Protein AF-A0A6N8XH95-F1 (afdb_monomer_lite)

Foldseek 3Di:
DDDDDDDDDDPDDDPPADWDWDFPVCLVVADDDDDDDPDPDPPPDPPPPPPPPPPPDPDPPPPPPQDQPFEAEDALLDPVRVVVCLPDPGQAYEHELPPSADPVCSVNSLQSNQCCLVPPDSDNHFYEYEAEQPPDPGRLVSLLSQLLRHGLTYGYGDPVDSVSVVVVLVSNQVSCVVNVHPNSNRD

pLDDT: mean 75.08, std 25.38, range [30.0, 98.44]

Radius of gyration: 20.77 Å; chains: 1; bounding box: 58×65×44 Å

Structure (mmCIF, N/CA/C/O backbone):
data_AF-A0A6N8XH95-F1
#
_entry.id   AF-A0A6N8XH95-F1
#
loop_
_atom_site.group_PDB
_atom_site.id
_atom_site.type_symbol
_atom_site.label_atom_id
_atom_site.label_alt_id
_atom_site.label_comp_id
_atom_site.label_asym_id
_atom_site.label_entity_id
_atom_site.label_seq_id
_atom_site.pdbx_PDB_ins_code
_atom_site.Cartn_x
_atom_site.Cartn_y
_atom_site.Cartn_z
_atom_site.occupancy
_atom_site.B_iso_or_equiv
_atom_site.auth_seq_id
_atom_site.auth_comp_id
_atom_site.auth_asym_id
_atom_site.auth_atom_id
_atom_site.pdbx_PDB_model_num
ATOM 1 N N . MET A 1 1 ? 36.321 -24.027 23.625 1.00 45.47 1 MET A N 1
ATOM 2 C CA . MET A 1 1 ? 36.257 -23.506 22.244 1.00 45.47 1 MET A CA 1
ATOM 3 C C . MET A 1 1 ? 35.341 -22.303 22.278 1.00 45.47 1 MET A C 1
ATOM 5 O O . MET A 1 1 ? 34.131 -22.471 22.301 1.00 45.47 1 MET A O 1
ATOM 9 N N . ASP A 1 2 ? 35.932 -21.123 22.419 1.00 42.88 2 ASP A N 1
ATOM 10 C CA . ASP A 1 2 ? 35.223 -19.861 22.624 1.00 42.88 2 ASP A CA 1
ATOM 11 C C . ASP A 1 2 ? 34.952 -19.233 21.248 1.00 42.88 2 ASP A C 1
ATOM 13 O O . ASP A 1 2 ? 35.892 -18.958 20.498 1.00 42.88 2 ASP A O 1
ATOM 17 N N . ARG A 1 3 ? 33.682 -19.119 20.841 1.00 45.34 3 ARG A N 1
ATOM 18 C CA . ARG A 1 3 ? 33.314 -18.505 19.555 1.00 45.34 3 ARG A CA 1
ATOM 19 C C . ARG A 1 3 ? 33.126 -17.009 19.777 1.00 45.34 3 ARG A C 1
ATOM 21 O O . ARG A 1 3 ? 32.080 -16.580 20.252 1.00 45.34 3 ARG A O 1
ATOM 28 N N . ALA A 1 4 ? 34.140 -16.232 19.409 1.00 47.97 4 ALA A N 1
ATOM 29 C CA . ALA A 1 4 ? 34.063 -14.780 19.365 1.00 47.97 4 ALA A CA 1
ATOM 30 C C . ALA A 1 4 ? 32.926 -14.332 18.427 1.00 47.97 4 ALA A C 1
ATOM 32 O O . ALA A 1 4 ? 32.906 -14.673 17.243 1.00 47.97 4 ALA A O 1
ATOM 33 N N . ILE A 1 5 ? 31.974 -13.575 18.972 1.00 50.06 5 ILE A N 1
ATOM 34 C CA . ILE A 1 5 ? 30.918 -12.899 18.217 1.00 50.06 5 ILE A CA 1
ATOM 35 C C . ILE A 1 5 ? 31.554 -11.666 17.569 1.00 50.06 5 ILE A C 1
ATOM 37 O O . ILE A 1 5 ? 32.077 -10.797 18.265 1.00 50.06 5 ILE A O 1
ATOM 41 N N . ALA A 1 6 ? 31.544 -11.605 16.237 1.00 44.56 6 ALA A N 1
ATOM 42 C CA . ALA A 1 6 ? 32.031 -10.444 15.500 1.00 44.56 6 ALA A CA 1
ATOM 43 C C . ALA A 1 6 ? 31.168 -9.203 15.815 1.00 44.56 6 ALA A C 1
ATOM 45 O O . ALA A 1 6 ? 29.945 -9.330 15.929 1.00 44.56 6 ALA A O 1
ATOM 46 N N . PRO A 1 7 ? 31.764 -8.004 15.949 1.00 44.69 7 PRO A N 1
ATOM 47 C CA . PRO A 1 7 ? 31.006 -6.793 16.226 1.00 44.69 7 PRO A CA 1
ATOM 48 C C . PRO A 1 7 ? 30.088 -6.459 15.043 1.00 44.69 7 PRO A C 1
ATOM 50 O O . PRO A 1 7 ? 30.543 -6.316 13.908 1.00 44.69 7 PRO A O 1
ATOM 53 N N . MET A 1 8 ? 28.790 -6.324 15.322 1.00 43.41 8 MET A N 1
ATOM 54 C CA . MET A 1 8 ? 27.816 -5.765 14.384 1.00 43.41 8 MET A CA 1
ATOM 55 C C . MET A 1 8 ? 28.260 -4.350 14.005 1.00 43.41 8 MET A C 1
ATOM 57 O O . MET A 1 8 ? 28.433 -3.495 14.875 1.00 43.41 8 MET A O 1
ATOM 61 N N . GLY A 1 9 ? 28.470 -4.121 12.708 1.00 45.56 9 GLY A N 1
ATOM 62 C CA . GLY A 1 9 ? 28.768 -2.796 12.172 1.00 45.56 9 GLY A CA 1
ATOM 63 C C . GLY A 1 9 ? 27.640 -1.794 12.459 1.00 45.56 9 GLY A C 1
ATOM 64 O O . GLY A 1 9 ? 26.527 -2.194 12.812 1.00 45.56 9 GLY A O 1
ATOM 65 N N . PRO A 1 10 ? 27.909 -0.485 12.323 1.00 43.22 10 PRO A N 1
ATOM 66 C CA . PRO A 1 10 ? 26.893 0.539 12.536 1.00 43.22 10 PRO A CA 1
ATOM 67 C C . PRO A 1 10 ? 25.686 0.298 11.612 1.00 43.22 10 PRO A C 1
ATOM 69 O O . PRO A 1 10 ? 25.879 -0.099 10.457 1.00 43.22 10 PRO A O 1
ATOM 72 N N . PRO A 1 11 ? 24.446 0.527 12.087 1.00 41.19 11 PRO A N 1
ATOM 73 C CA . PRO A 1 11 ? 23.265 0.399 11.245 1.00 41.19 11 PRO A CA 1
ATOM 74 C C . PRO A 1 11 ? 23.403 1.317 10.028 1.00 41.19 11 PRO A C 1
ATOM 76 O O . PRO A 1 11 ? 23.819 2.471 10.151 1.00 41.19 11 PRO A O 1
ATOM 79 N N . ALA A 1 12 ? 23.075 0.789 8.847 1.00 34.72 12 ALA A N 1
ATOM 80 C CA . ALA A 1 12 ? 23.084 1.567 7.617 1.00 34.72 12 ALA A CA 1
ATOM 81 C C . ALA A 1 12 ? 22.201 2.822 7.782 1.00 34.72 12 ALA A C 1
ATOM 83 O O . ALA A 1 12 ? 21.143 2.743 8.415 1.00 34.72 12 ALA A O 1
ATOM 84 N N . PRO A 1 13 ? 22.609 3.980 7.236 1.00 31.17 13 PRO A N 1
ATOM 85 C CA . PRO A 1 13 ? 21.844 5.211 7.372 1.00 31.17 13 PRO A CA 1
ATOM 86 C C . PRO A 1 13 ? 20.439 5.031 6.789 1.00 31.17 13 PRO A C 1
ATOM 88 O O . PRO A 1 13 ? 20.280 4.575 5.654 1.00 31.17 13 PRO A O 1
ATOM 91 N N . PHE A 1 14 ? 19.420 5.409 7.565 1.00 35.38 14 PHE A N 1
ATOM 92 C CA . PHE A 1 14 ? 18.033 5.446 7.113 1.00 35.38 14 PHE A CA 1
ATOM 93 C C . PHE A 1 14 ? 17.916 6.488 5.995 1.00 35.38 14 PHE A C 1
ATOM 95 O O . PHE A 1 14 ? 17.937 7.693 6.244 1.00 35.38 14 PHE A O 1
ATOM 102 N N . LYS A 1 15 ? 17.862 6.029 4.741 1.00 32.62 15 LYS A N 1
ATOM 103 C CA . LYS A 1 15 ? 17.641 6.905 3.589 1.00 32.62 15 LYS A CA 1
ATOM 104 C C . LYS A 1 15 ? 16.181 7.350 3.625 1.00 32.62 15 LYS A C 1
ATOM 106 O O . LYS A 1 15 ? 15.303 6.570 3.274 1.00 32.62 15 LYS A O 1
ATOM 111 N N . SER A 1 16 ? 15.912 8.585 4.048 1.00 33.91 16 SER A N 1
ATOM 112 C CA . SER A 1 16 ? 14.590 9.191 3.872 1.00 33.91 16 SER A CA 1
ATOM 113 C C . SER A 1 16 ? 14.337 9.360 2.374 1.00 33.91 16 SER A C 1
ATOM 115 O O . SER A 1 16 ? 14.933 10.232 1.739 1.00 33.91 16 SER A O 1
ATOM 117 N N . GLN A 1 17 ? 13.515 8.486 1.802 1.00 39.22 17 GLN A N 1
ATOM 118 C CA . GLN A 1 17 ? 13.125 8.560 0.398 1.00 39.22 17 GLN A CA 1
ATOM 119 C C . GLN A 1 17 ? 11.871 9.435 0.263 1.00 39.22 17 GLN A C 1
ATOM 121 O O . GLN A 1 17 ? 11.000 9.371 1.134 1.00 39.22 17 GLN A O 1
ATOM 126 N N . PRO A 1 18 ? 11.766 10.269 -0.786 1.00 35.84 18 PRO A N 1
ATOM 127 C CA . PRO A 1 18 ? 10.547 11.019 -1.047 1.00 35.84 18 PRO A CA 1
ATOM 128 C C . PRO A 1 18 ? 9.406 10.030 -1.310 1.00 35.84 18 PRO A C 1
ATOM 130 O O . PRO A 1 18 ? 9.420 9.286 -2.286 1.00 35.84 18 PRO A O 1
ATOM 133 N N . VAL A 1 19 ? 8.431 10.005 -0.406 1.00 44.06 19 VAL A N 1
ATOM 134 C CA . VAL A 1 19 ? 7.197 9.235 -0.559 1.00 44.06 19 VAL A CA 1
ATOM 135 C C . VAL A 1 19 ? 6.285 10.042 -1.473 1.00 44.06 19 VAL A C 1
ATOM 137 O O . VAL A 1 19 ? 5.731 11.059 -1.052 1.00 44.06 19 VAL A O 1
ATOM 140 N N . VAL A 1 20 ? 6.147 9.620 -2.730 1.00 56.38 20 VAL A N 1
ATOM 141 C CA . VAL A 1 20 ? 5.078 10.133 -3.588 1.00 56.38 20 VAL A CA 1
ATOM 142 C C . VAL A 1 20 ? 3.857 9.282 -3.304 1.00 56.38 20 VAL A C 1
ATOM 144 O O . VAL A 1 20 ? 3.780 8.120 -3.704 1.00 56.38 20 VAL A O 1
ATOM 147 N N . LEU A 1 21 ? 2.930 9.866 -2.554 1.00 57.09 21 LEU A N 1
ATOM 148 C CA . LEU A 1 21 ? 1.600 9.309 -2.449 1.00 57.09 21 LEU A CA 1
ATOM 149 C C . LEU A 1 21 ? 0.851 9.650 -3.733 1.00 57.09 21 LEU A C 1
ATOM 151 O O . LEU A 1 21 ? 0.674 10.832 -4.062 1.00 57.09 21 LEU A O 1
ATOM 155 N N . PHE A 1 22 ? 0.470 8.615 -4.467 1.00 58.88 22 PHE A N 1
ATOM 156 C CA . PHE A 1 22 ? -0.338 8.781 -5.655 1.00 58.88 22 PHE A CA 1
ATOM 157 C C . PHE A 1 22 ? -1.776 9.107 -5.246 1.00 58.88 22 PHE A C 1
ATOM 159 O O . PHE A 1 22 ? -2.409 8.367 -4.498 1.00 58.88 22 PHE A O 1
ATOM 166 N N . ASP A 1 23 ? -2.239 10.243 -5.748 1.00 54.56 23 ASP A N 1
ATOM 167 C CA . ASP A 1 23 ? -3.621 10.706 -5.809 1.00 54.56 23 ASP A CA 1
ATOM 168 C C . ASP A 1 23 ? -3.735 11.325 -7.208 1.00 54.56 23 ASP A C 1
ATOM 170 O O . ASP A 1 23 ? -2.790 11.971 -7.686 1.00 54.56 23 ASP A O 1
ATOM 174 N N . HIS A 1 24 ? -4.864 11.131 -7.877 1.00 46.28 24 HIS A N 1
ATOM 175 C CA . HIS A 1 24 ? -5.147 11.739 -9.170 1.00 46.28 24 HIS A CA 1
ATOM 176 C C . HIS A 1 24 ? -4.938 13.264 -9.207 1.00 46.28 24 HIS A C 1
ATOM 178 O O . HIS A 1 24 ? -4.644 13.806 -10.273 1.00 46.28 24 HIS A O 1
ATOM 184 N N . ALA A 1 25 ? -5.024 13.962 -8.068 1.00 44.16 25 ALA A N 1
ATOM 185 C CA . ALA A 1 25 ? -4.702 15.388 -7.958 1.00 44.16 25 ALA A CA 1
ATOM 186 C C . ALA A 1 25 ? -3.192 15.720 -8.073 1.00 44.16 25 ALA A C 1
ATOM 188 O O . ALA A 1 25 ? -2.830 16.876 -8.314 1.00 44.16 25 ALA A O 1
ATOM 189 N N . ASN A 1 26 ? -2.296 14.741 -7.890 1.00 46.62 26 ASN A N 1
ATOM 190 C CA . ASN A 1 26 ? -0.840 14.917 -7.977 1.00 46.62 26 ASN A CA 1
ATOM 191 C C . ASN A 1 26 ? -0.262 14.620 -9.370 1.00 46.62 26 ASN A C 1
ATOM 193 O O . ASN A 1 26 ? 0.840 15.092 -9.655 1.00 46.62 26 ASN A O 1
ATOM 197 N N . VAL A 1 27 ? -0.983 13.904 -10.242 1.00 47.78 27 VAL A N 1
ATOM 198 C CA . VAL A 1 27 ? -0.545 13.624 -11.628 1.00 47.78 27 VAL A CA 1
ATOM 199 C C . VAL A 1 27 ? -0.303 14.930 -12.393 1.00 47.78 27 VAL A C 1
ATOM 201 O O . VAL A 1 27 ? 0.739 15.105 -13.020 1.00 47.78 27 VAL A O 1
ATOM 204 N N . ASP A 1 28 ? -1.188 15.913 -12.214 1.00 43.12 28 ASP A N 1
ATOM 205 C CA . ASP A 1 28 ? -1.112 17.222 -12.876 1.00 43.12 28 ASP A CA 1
ATOM 206 C C . ASP A 1 28 ? 0.004 18.142 -12.332 1.00 43.12 28 ASP A C 1
ATOM 208 O O . ASP A 1 28 ? 0.234 19.234 -12.860 1.00 43.12 28 ASP A O 1
ATOM 212 N N . ARG A 1 29 ? 0.705 17.747 -11.256 1.00 44.06 29 ARG A N 1
ATOM 213 C CA . ARG A 1 29 ? 1.782 18.548 -10.639 1.00 44.06 29 ARG A CA 1
ATOM 214 C C . ARG A 1 29 ? 3.181 18.213 -11.144 1.00 44.06 29 ARG A C 1
ATOM 216 O O . ARG A 1 29 ? 4.104 18.977 -10.851 1.00 44.06 29 ARG A O 1
ATOM 223 N N . PHE A 1 30 ? 3.359 17.123 -11.887 1.00 36.28 30 PHE A N 1
ATOM 224 C CA . PHE A 1 30 ? 4.641 16.800 -12.506 1.00 36.28 30 PHE A CA 1
ATOM 225 C C . PHE A 1 30 ? 4.701 17.451 -13.891 1.00 36.28 30 PHE A C 1
ATOM 227 O O . PHE A 1 30 ? 3.973 17.035 -14.791 1.00 36.28 30 PHE A O 1
ATOM 234 N N . PRO A 1 31 ? 5.526 18.495 -14.094 1.00 32.84 31 PRO A N 1
ATOM 235 C CA . PRO A 1 31 ? 5.626 19.106 -15.406 1.00 32.84 31 PRO A CA 1
ATOM 236 C C . PRO A 1 31 ? 6.211 18.087 -16.385 1.00 32.84 31 PRO A C 1
ATOM 238 O O . PRO A 1 31 ? 7.262 17.498 -16.122 1.00 32.84 31 PRO A O 1
ATOM 241 N N . ALA A 1 32 ? 5.557 17.923 -17.538 1.00 34.69 32 ALA A N 1
ATOM 242 C CA . ALA A 1 32 ? 6.219 17.395 -18.720 1.00 34.69 32 ALA A CA 1
ATOM 243 C C . ALA A 1 32 ? 7.520 18.190 -18.903 1.00 34.69 32 ALA A C 1
ATOM 245 O O . ALA A 1 32 ? 7.522 19.425 -18.849 1.00 34.69 32 ALA A O 1
ATOM 246 N N . SER A 1 33 ? 8.645 17.490 -19.024 1.00 38.00 33 SER A N 1
ATOM 247 C CA . SER A 1 33 ? 9.922 18.137 -19.289 1.00 38.00 33 SER A CA 1
ATOM 248 C C . SER A 1 33 ? 9.792 19.023 -20.537 1.00 38.00 33 SER A C 1
ATOM 250 O O . SER A 1 33 ? 9.044 18.687 -21.453 1.00 38.00 33 SER A O 1
ATOM 252 N N . HIS A 1 34 ? 10.556 20.124 -20.547 1.00 33.22 34 HIS A N 1
ATOM 253 C CA . HIS A 1 34 ? 10.735 21.160 -21.587 1.00 33.22 34 HIS A CA 1
ATOM 254 C C . HIS A 1 34 ? 10.098 22.543 -21.300 1.00 33.22 34 HIS A C 1
ATOM 256 O O . HIS A 1 34 ? 9.008 22.871 -21.747 1.00 33.22 34 HIS A O 1
ATOM 262 N N . GLY A 1 35 ? 10.900 23.402 -20.645 1.00 33.00 35 GLY A N 1
ATOM 263 C CA . GLY A 1 35 ? 11.021 24.840 -20.943 1.00 33.00 35 GLY A CA 1
ATOM 264 C C . GLY A 1 35 ? 9.972 25.800 -20.365 1.00 33.00 35 GLY A C 1
ATOM 265 O O . GLY A 1 35 ? 8.928 26.017 -20.965 1.00 33.00 35 GLY A O 1
ATOM 266 N N . ILE A 1 36 ? 10.307 26.509 -19.277 1.00 35.69 36 ILE A N 1
ATOM 267 C CA . ILE A 1 36 ? 9.527 27.666 -18.791 1.00 35.69 36 ILE A CA 1
ATOM 268 C C . ILE A 1 36 ? 10.231 28.973 -19.206 1.00 35.69 36 ILE A C 1
ATOM 270 O O . ILE A 1 36 ? 11.341 29.231 -18.731 1.00 35.69 36 ILE A O 1
ATOM 274 N N . PRO A 1 37 ? 9.615 29.850 -20.024 1.00 30.00 37 PRO A N 1
ATOM 275 C CA . PRO A 1 37 ? 10.096 31.215 -20.209 1.00 30.00 37 PRO A CA 1
ATOM 276 C C . PRO A 1 37 ? 9.831 32.088 -18.974 1.00 30.00 37 PRO A C 1
ATOM 278 O O . PRO A 1 37 ? 8.754 32.099 -18.377 1.00 30.00 37 PRO A O 1
ATOM 281 N N . ARG A 1 38 ? 10.851 32.863 -18.611 1.00 38.88 38 ARG A N 1
ATOM 282 C CA . ARG A 1 38 ? 10.941 33.744 -17.442 1.00 38.88 38 ARG A CA 1
ATOM 283 C C . ARG A 1 38 ? 10.050 34.989 -17.594 1.00 38.88 38 ARG A C 1
ATOM 285 O O . ARG A 1 38 ? 10.564 36.030 -17.978 1.00 38.88 38 ARG A O 1
ATOM 292 N N . ALA A 1 39 ? 8.746 34.915 -17.296 1.00 39.44 39 ALA A N 1
ATOM 293 C CA . ALA A 1 39 ? 7.893 36.119 -17.257 1.00 39.44 39 ALA A CA 1
ATOM 294 C C . ALA A 1 39 ? 6.550 35.985 -16.499 1.00 39.44 39 ALA A C 1
ATOM 296 O O . ALA A 1 39 ? 5.549 36.507 -16.967 1.00 39.44 39 ALA A O 1
ATOM 297 N N . VAL A 1 40 ? 6.460 35.328 -15.334 1.00 36.09 40 VAL A N 1
ATOM 298 C CA . VAL A 1 40 ? 5.224 35.416 -14.513 1.00 36.09 40 VAL A CA 1
ATOM 299 C C . VAL A 1 40 ? 5.538 35.398 -13.013 1.00 36.09 40 VAL A C 1
ATOM 301 O O . VAL A 1 40 ? 5.245 34.433 -12.312 1.00 36.09 40 VAL A O 1
ATOM 304 N N . SER A 1 41 ? 6.164 36.459 -12.493 1.00 37.12 41 SER A N 1
ATOM 305 C CA . SER A 1 41 ? 6.385 36.603 -11.039 1.00 37.12 41 SER A CA 1
ATOM 306 C C . SER A 1 41 ? 5.733 37.836 -10.399 1.00 37.12 41 SER A C 1
ATOM 308 O O . SER A 1 41 ? 5.782 37.946 -9.181 1.00 37.12 41 SER A O 1
ATOM 310 N N . ALA A 1 42 ? 5.078 38.726 -11.154 1.00 38.12 42 ALA A N 1
ATOM 311 C CA . ALA A 1 42 ? 4.619 40.016 -10.612 1.00 38.12 42 ALA A CA 1
ATOM 312 C C . ALA A 1 42 ? 3.089 40.209 -10.512 1.00 38.12 42 ALA A C 1
ATOM 314 O O . ALA A 1 42 ? 2.647 41.212 -9.970 1.00 38.12 42 ALA A O 1
ATOM 315 N N . ALA A 1 43 ? 2.260 39.267 -10.978 1.00 37.53 43 ALA A N 1
ATOM 316 C CA . ALA A 1 43 ? 0.795 39.442 -11.013 1.00 37.53 43 ALA A CA 1
ATOM 317 C C . ALA A 1 43 ? 0.018 38.622 -9.957 1.00 37.53 43 ALA A C 1
ATOM 319 O O . ALA A 1 43 ? -1.201 38.504 -10.035 1.00 37.53 43 ALA A O 1
ATOM 320 N N . ARG A 1 44 ? 0.704 38.007 -8.982 1.00 40.09 44 ARG A N 1
ATOM 321 C CA . ARG A 1 44 ? 0.108 37.007 -8.068 1.00 40.09 44 ARG A CA 1
ATOM 322 C C . ARG A 1 44 ? -0.419 37.546 -6.735 1.00 40.09 44 ARG A C 1
ATOM 324 O O . ARG A 1 44 ? -1.007 36.774 -5.980 1.00 40.09 44 ARG A O 1
ATOM 331 N N . GLU A 1 45 ? -0.241 38.827 -6.431 1.00 39.03 45 GLU A N 1
ATOM 332 C CA . GLU A 1 45 ? -0.451 39.318 -5.061 1.00 39.03 45 GLU A CA 1
ATOM 333 C C . GLU A 1 45 ? -1.751 40.113 -4.855 1.00 39.03 45 GLU A C 1
ATOM 335 O O . GLU A 1 45 ? -2.291 40.130 -3.750 1.00 39.03 45 GLU A O 1
ATOM 340 N N . THR A 1 46 ? -2.344 40.676 -5.91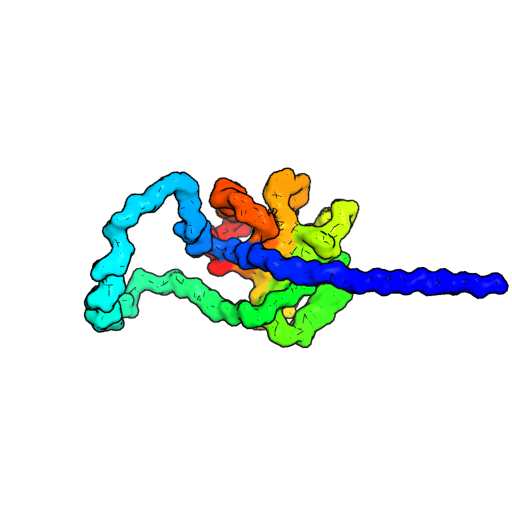0 1.00 34.78 46 THR A N 1
ATOM 341 C CA . THR A 1 46 ? -3.504 41.578 -5.779 1.00 34.78 46 THR A CA 1
ATOM 342 C C . THR A 1 46 ? -4.874 40.909 -5.936 1.00 34.78 46 THR A C 1
ATOM 344 O O . THR A 1 46 ? -5.868 41.466 -5.489 1.00 34.78 46 THR A O 1
ATOM 347 N N . ALA A 1 47 ? -4.965 39.693 -6.484 1.00 40.75 47 ALA A N 1
ATOM 348 C CA . ALA A 1 47 ? -6.252 39.031 -6.759 1.00 40.75 47 ALA A CA 1
ATOM 349 C C . ALA A 1 47 ? -6.806 38.172 -5.597 1.00 40.75 47 ALA A C 1
ATOM 351 O O . ALA A 1 47 ? -7.791 37.457 -5.764 1.00 40.75 47 ALA A O 1
ATOM 352 N N . ARG A 1 48 ? -6.171 38.194 -4.414 1.00 45.44 48 ARG A N 1
ATOM 353 C CA . ARG A 1 48 ? -6.475 37.265 -3.305 1.00 45.44 48 ARG A CA 1
ATOM 354 C C . ARG A 1 48 ? -7.529 37.737 -2.299 1.00 45.44 48 ARG A C 1
ATOM 356 O O . ARG A 1 48 ? -7.834 36.976 -1.387 1.00 45.44 48 ARG A O 1
ATOM 363 N N . ARG A 1 49 ? -8.076 38.951 -2.416 1.00 37.81 49 ARG A N 1
ATOM 364 C CA . ARG A 1 49 ? -8.987 39.492 -1.385 1.00 37.81 49 ARG A CA 1
ATOM 365 C C . ARG A 1 49 ? -10.469 39.546 -1.762 1.00 37.81 49 ARG A C 1
ATOM 367 O O . ARG A 1 49 ? -11.283 39.445 -0.854 1.00 37.81 49 ARG A O 1
ATOM 374 N N . ASP A 1 50 ? -10.825 39.539 -3.047 1.00 40.28 50 ASP A N 1
ATOM 375 C CA . ASP A 1 50 ? -12.217 39.818 -3.451 1.00 40.28 50 ASP A CA 1
ATOM 376 C C . ASP A 1 50 ? -13.016 38.596 -3.945 1.00 40.28 50 ASP A C 1
ATOM 378 O O . ASP A 1 50 ? -14.216 38.697 -4.186 1.00 40.28 50 ASP A O 1
ATOM 382 N N . LEU A 1 51 ? -12.404 37.408 -4.040 1.00 42.38 51 LEU A N 1
ATOM 383 C CA . LEU A 1 51 ? -13.081 36.183 -4.505 1.00 42.38 51 LEU A CA 1
ATOM 384 C C . LEU A 1 51 ? -13.621 35.272 -3.385 1.00 42.38 51 LEU A C 1
ATOM 386 O O . LEU A 1 51 ? -14.091 34.173 -3.669 1.00 42.38 51 LEU A O 1
ATOM 390 N N . SER A 1 52 ? -13.564 35.689 -2.115 1.00 37.66 52 SER A N 1
ATOM 391 C CA . SER A 1 52 ? -13.965 34.837 -0.980 1.00 37.66 52 SER A CA 1
ATOM 392 C C . SER A 1 52 ? -15.479 34.750 -0.751 1.00 37.66 52 SER A C 1
ATOM 394 O O . SER A 1 52 ? -15.922 33.882 -0.006 1.00 37.66 52 SER A O 1
ATOM 396 N N . VAL A 1 53 ? -16.288 35.606 -1.388 1.00 40.97 53 VAL A N 1
ATOM 397 C CA . VAL A 1 53 ? -17.717 35.749 -1.039 1.00 40.97 53 VAL A CA 1
ATOM 398 C C . VAL A 1 53 ? -18.676 35.181 -2.098 1.00 40.97 53 VAL A C 1
ATOM 400 O O . VAL A 1 53 ? -19.805 34.836 -1.765 1.00 40.97 53 VAL A O 1
ATOM 403 N N . ALA A 1 54 ? -18.255 35.004 -3.355 1.00 37.75 54 ALA A N 1
ATOM 404 C CA . ALA A 1 54 ? -19.185 34.679 -4.449 1.00 37.75 54 ALA A CA 1
ATOM 405 C C . ALA A 1 54 ? -19.169 33.215 -4.942 1.00 37.75 54 ALA A C 1
ATOM 407 O O . ALA A 1 54 ? -20.053 32.830 -5.700 1.00 37.75 54 ALA A O 1
ATOM 408 N N . PHE A 1 55 ? -18.221 32.372 -4.515 1.00 41.81 55 PHE A N 1
ATOM 409 C CA . PHE A 1 55 ? -18.030 31.015 -5.067 1.00 41.81 55 PHE A CA 1
ATOM 410 C C . PHE A 1 55 ? -18.465 29.897 -4.099 1.00 41.81 55 PHE A C 1
ATOM 412 O O . PHE A 1 55 ? -17.797 28.883 -3.924 1.00 41.81 55 PHE A O 1
ATOM 419 N N . GLY A 1 56 ? -19.577 30.119 -3.396 1.00 33.22 56 GLY A N 1
ATOM 420 C CA . GLY A 1 56 ? -19.975 29.335 -2.225 1.00 33.22 56 GLY A CA 1
ATOM 421 C C . GLY A 1 56 ? -20.738 28.028 -2.462 1.00 33.22 56 GLY A C 1
ATOM 422 O O . GLY A 1 56 ? -21.170 27.451 -1.470 1.00 33.22 56 GLY A O 1
ATOM 423 N N . LYS A 1 57 ? -20.975 27.546 -3.693 1.00 34.78 57 LYS A N 1
ATOM 424 C CA . LYS A 1 57 ? -21.916 26.420 -3.889 1.00 34.78 57 LYS A CA 1
ATOM 425 C C . LYS A 1 57 ? -21.705 25.508 -5.110 1.00 34.78 57 LYS A C 1
ATOM 427 O O . LYS A 1 57 ? -22.686 24.960 -5.574 1.00 34.78 57 LYS A O 1
ATOM 432 N N . GLU A 1 58 ? -20.497 25.279 -5.640 1.00 34.00 58 GLU A N 1
ATOM 433 C CA . GLU A 1 58 ? -20.376 24.252 -6.709 1.00 34.00 58 GLU A CA 1
ATOM 434 C C . GLU A 1 58 ? -18.969 23.679 -6.956 1.00 34.00 58 GLU A C 1
ATOM 436 O O . GLU A 1 58 ? -18.542 23.551 -8.092 1.00 34.00 58 GLU A O 1
ATOM 441 N N . LEU A 1 59 ? -18.223 23.317 -5.904 1.00 40.25 59 LEU A N 1
ATOM 442 C CA . LEU A 1 59 ? -16.993 22.509 -6.026 1.00 40.25 59 LEU A CA 1
ATOM 443 C C . LEU A 1 59 ? -16.803 21.613 -4.788 1.00 40.25 59 LEU A C 1
ATOM 445 O O . LEU A 1 59 ? -15.821 21.715 -4.055 1.00 40.25 59 LEU A O 1
ATOM 449 N N . THR A 1 60 ? -17.758 20.728 -4.515 1.00 38.50 60 THR A N 1
ATOM 450 C CA . THR A 1 60 ? -17.593 19.662 -3.512 1.00 38.50 60 THR A CA 1
ATOM 451 C C . THR A 1 60 ? -17.114 18.369 -4.170 1.00 38.50 60 THR A C 1
ATOM 453 O O . THR A 1 60 ? -17.787 17.353 -4.097 1.00 38.50 60 THR A O 1
ATOM 456 N N . ASN A 1 61 ? -15.928 18.402 -4.780 1.00 42.66 61 ASN A N 1
ATOM 457 C CA . ASN A 1 61 ? -14.996 17.276 -4.672 1.00 42.66 61 ASN A CA 1
ATOM 458 C C . ASN A 1 61 ? -13.955 17.718 -3.647 1.00 42.66 61 ASN A C 1
ATOM 460 O O . ASN A 1 61 ? -12.868 18.191 -3.974 1.00 42.66 61 ASN A O 1
ATOM 464 N N . HIS A 1 62 ? -14.367 17.724 -2.381 1.00 43.53 62 HIS A N 1
ATOM 465 C CA . HIS A 1 62 ? -13.447 17.989 -1.291 1.00 43.53 62 HIS A CA 1
ATOM 466 C C . HIS A 1 62 ? -12.515 16.790 -1.201 1.00 43.53 62 HIS A C 1
ATOM 468 O O . HIS A 1 62 ? -12.941 15.723 -0.769 1.00 43.53 62 HIS A O 1
ATOM 474 N N . ALA A 1 63 ? -11.258 16.981 -1.610 1.00 54.00 63 ALA A N 1
ATOM 475 C CA . ALA A 1 63 ? -10.161 16.151 -1.143 1.00 54.00 63 ALA A CA 1
ATOM 476 C C . ALA A 1 63 ? -10.355 15.982 0.367 1.00 54.00 63 ALA A C 1
ATOM 478 O O . ALA A 1 63 ? -10.342 16.966 1.115 1.00 54.00 63 ALA A O 1
ATOM 479 N N . VAL A 1 64 ? -10.667 14.762 0.799 1.00 56.53 64 VAL A N 1
ATOM 480 C CA . VAL A 1 64 ? -10.863 14.472 2.214 1.00 56.53 64 VAL A CA 1
ATOM 481 C C . VAL A 1 64 ? -9.523 14.755 2.877 1.00 56.53 64 VAL A C 1
ATOM 483 O O . VAL A 1 64 ? -8.542 14.061 2.622 1.00 56.53 64 VAL A O 1
ATOM 486 N N . THR A 1 65 ? -9.447 15.814 3.684 1.00 68.44 65 THR A N 1
ATOM 487 C CA . THR A 1 65 ? -8.211 16.173 4.384 1.00 68.44 65 THR A CA 1
ATOM 488 C C . THR A 1 65 ? -7.902 15.093 5.419 1.00 68.44 65 THR A C 1
ATOM 490 O O . THR A 1 65 ? -8.363 15.159 6.558 1.00 68.44 65 THR A O 1
ATOM 493 N N . ARG A 1 66 ? -7.130 14.078 5.020 1.00 74.62 66 ARG A N 1
ATOM 494 C CA . ARG A 1 66 ? -6.600 13.040 5.909 1.00 74.62 66 ARG A CA 1
ATOM 495 C C . ARG A 1 66 ? -5.335 13.561 6.591 1.00 74.62 66 ARG A C 1
ATOM 497 O O . ARG A 1 66 ? -4.469 14.165 5.955 1.00 74.62 66 ARG A O 1
ATOM 504 N N . LEU A 1 67 ? -5.225 13.361 7.904 1.00 83.12 67 LEU A N 1
ATOM 505 C CA . LEU A 1 67 ? -3.992 13.669 8.630 1.00 83.12 67 LEU A CA 1
ATOM 506 C C . LEU A 1 67 ? -2.912 12.671 8.200 1.00 83.12 67 LEU A C 1
ATOM 508 O O . LEU A 1 67 ? -3.150 11.474 8.200 1.00 83.12 67 LEU A O 1
ATOM 512 N N . ARG A 1 68 ? -1.727 13.164 7.835 1.00 89.25 68 ARG A N 1
ATOM 513 C CA . ARG A 1 68 ? -0.566 12.344 7.446 1.00 89.25 68 ARG A CA 1
ATOM 514 C C . ARG A 1 68 ? 0.678 12.783 8.220 1.00 89.25 68 ARG A C 1
ATOM 516 O O . ARG A 1 68 ? 1.712 13.096 7.635 1.00 89.25 68 ARG A O 1
ATOM 523 N N . ARG A 1 69 ? 0.566 12.897 9.550 1.00 92.81 69 ARG A N 1
ATOM 524 C CA . ARG A 1 69 ? 1.678 13.336 10.422 1.00 92.81 69 ARG A CA 1
ATOM 525 C C . ARG A 1 69 ? 2.643 12.188 10.709 1.00 92.81 69 ARG A C 1
ATOM 527 O O . ARG A 1 69 ? 3.821 12.426 10.959 1.00 92.81 69 ARG A O 1
ATOM 534 N N . SER A 1 70 ? 2.138 10.956 10.688 1.00 92.88 70 SER A N 1
ATOM 535 C CA . SER A 1 70 ? 2.897 9.730 10.924 1.00 92.88 70 SER A CA 1
ATOM 536 C C . SER A 1 70 ? 2.437 8.621 9.976 1.00 92.88 70 SER A C 1
ATOM 538 O O . SER A 1 70 ? 1.263 8.255 9.942 1.00 92.88 70 SER A O 1
ATOM 540 N N . LEU A 1 71 ? 3.384 8.084 9.203 1.00 94.44 71 LEU A N 1
ATOM 541 C CA . LEU A 1 71 ? 3.164 6.977 8.278 1.00 94.44 71 LEU A CA 1
ATOM 542 C C . LEU A 1 71 ? 4.022 5.799 8.738 1.00 94.44 71 LEU A C 1
ATOM 544 O O . LEU A 1 71 ? 5.252 5.897 8.774 1.00 94.44 71 LEU A O 1
ATOM 548 N N . HIS A 1 72 ? 3.385 4.703 9.137 1.00 95.88 72 HIS A N 1
ATOM 549 C CA . HIS A 1 72 ? 4.084 3.533 9.655 1.00 95.88 72 HIS A CA 1
ATOM 550 C C . HIS A 1 72 ? 4.226 2.473 8.566 1.00 95.88 72 HIS A C 1
ATOM 552 O O . HIS A 1 72 ? 3.246 1.852 8.170 1.00 95.88 72 HIS A O 1
ATOM 558 N N . PHE A 1 73 ? 5.461 2.231 8.124 1.00 96.44 73 PHE A N 1
ATOM 559 C CA . PHE A 1 73 ? 5.787 1.113 7.239 1.00 96.44 73 PHE A CA 1
ATOM 560 C C . PHE A 1 73 ? 5.706 -0.217 7.982 1.00 96.44 73 PHE A C 1
ATOM 562 O O . PHE A 1 73 ? 6.300 -0.364 9.057 1.00 96.44 73 PHE A O 1
ATOM 569 N N . VAL A 1 74 ? 4.993 -1.176 7.394 1.00 96.94 74 VAL A N 1
ATOM 570 C CA . VAL A 1 74 ? 4.809 -2.525 7.926 1.00 96.94 74 VAL A CA 1
ATOM 571 C C . VAL A 1 74 ? 5.018 -3.539 6.797 1.00 96.94 74 VAL A C 1
ATOM 573 O O . VAL A 1 74 ? 4.372 -3.408 5.761 1.00 96.94 74 VAL A O 1
ATOM 576 N N . PRO A 1 75 ? 5.881 -4.559 6.961 1.00 97.56 75 PRO A N 1
ATOM 577 C CA . PRO A 1 75 ? 6.090 -5.579 5.933 1.00 97.56 75 PRO A CA 1
ATOM 578 C C . PRO A 1 75 ? 4.784 -6.310 5.581 1.00 97.56 75 PRO A C 1
ATOM 580 O O . PRO A 1 75 ? 4.173 -6.922 6.460 1.00 97.56 75 PRO A O 1
ATOM 583 N N . GLY A 1 76 ? 4.377 -6.280 4.308 1.00 93.75 76 GLY A N 1
ATOM 584 C CA . GLY A 1 76 ? 3.078 -6.784 3.843 1.00 93.75 76 GLY A CA 1
ATOM 585 C C . GLY A 1 76 ? 2.870 -8.294 4.000 1.00 93.75 76 GLY A C 1
ATOM 586 O O . GLY A 1 76 ? 1.740 -8.745 4.086 1.00 93.75 76 GLY A O 1
ATOM 587 N N . GLY A 1 77 ? 3.948 -9.078 4.110 1.00 91.69 77 GLY A N 1
ATOM 588 C CA . GLY A 1 77 ? 3.905 -10.531 4.342 1.00 91.69 77 GLY A CA 1
ATOM 589 C C . GLY A 1 77 ? 4.113 -10.952 5.802 1.00 91.69 77 GLY A C 1
ATOM 590 O O . GLY A 1 77 ? 4.654 -12.032 6.058 1.00 91.69 77 GLY A O 1
ATOM 591 N N . ASN A 1 78 ? 3.815 -10.079 6.771 1.00 95.50 78 ASN A N 1
ATOM 592 C CA . ASN A 1 78 ? 4.005 -10.364 8.196 1.00 95.50 78 ASN A CA 1
ATOM 593 C C . ASN A 1 78 ? 2.759 -10.012 9.021 1.00 95.50 78 ASN A C 1
ATOM 595 O O . ASN A 1 78 ? 2.692 -8.949 9.646 1.00 95.50 78 ASN A O 1
ATOM 599 N N . ASP A 1 79 ? 1.811 -10.950 9.088 1.00 95.69 79 ASP A N 1
ATOM 600 C CA . ASP A 1 79 ? 0.543 -10.812 9.825 1.00 95.69 79 ASP A CA 1
ATOM 601 C C . ASP A 1 79 ? 0.717 -10.334 11.264 1.00 95.69 79 ASP A C 1
ATOM 603 O O . ASP A 1 79 ? -0.031 -9.491 11.758 1.00 95.69 79 ASP A O 1
ATOM 607 N N . ARG A 1 80 ? 1.745 -10.834 11.956 1.00 96.69 80 ARG A N 1
ATOM 608 C CA . ARG A 1 80 ? 2.004 -10.455 13.347 1.00 96.69 80 ARG A CA 1
ATOM 609 C C . ARG A 1 80 ? 2.351 -8.971 13.471 1.00 96.69 80 ARG A C 1
ATOM 611 O O . ARG A 1 80 ? 1.946 -8.326 14.440 1.00 96.69 80 ARG A O 1
ATOM 618 N N . MET A 1 81 ? 3.139 -8.439 12.538 1.00 97.25 81 MET A N 1
ATOM 619 C CA . MET A 1 81 ? 3.497 -7.020 12.535 1.00 97.25 81 MET A CA 1
ATOM 620 C C . MET A 1 81 ? 2.314 -6.149 12.119 1.00 97.25 81 MET A C 1
ATOM 622 O O . MET A 1 81 ? 2.104 -5.108 12.740 1.00 97.25 81 MET A O 1
ATOM 626 N N . LEU A 1 82 ? 1.516 -6.602 11.153 1.00 96.56 82 LEU A N 1
ATOM 627 C CA . LEU A 1 82 ? 0.291 -5.932 10.716 1.00 96.56 82 LEU A CA 1
ATOM 628 C C . LEU A 1 82 ? -0.730 -5.810 11.855 1.00 96.56 82 LEU A C 1
ATOM 630 O O . LEU A 1 82 ? -1.163 -4.704 12.181 1.00 96.56 82 LEU A O 1
ATOM 634 N N . ALA A 1 83 ? -0.995 -6.904 12.573 1.00 96.50 83 ALA A N 1
ATOM 635 C CA . ALA A 1 83 ? -1.882 -6.905 13.738 1.00 96.50 83 ALA A CA 1
ATOM 636 C C . ALA A 1 83 ? -1.397 -5.975 14.850 1.00 96.50 83 ALA A C 1
ATOM 638 O O . ALA A 1 83 ? -2.186 -5.259 15.465 1.00 96.50 83 ALA A O 1
ATOM 639 N N . LYS A 1 84 ? -0.083 -5.927 15.087 1.00 96.50 84 LYS A N 1
ATOM 640 C CA . LYS A 1 84 ? 0.490 -4.992 16.058 1.00 96.50 84 LYS A CA 1
ATOM 641 C C . LYS A 1 84 ? 0.356 -3.534 15.604 1.00 96.50 84 LYS A C 1
ATOM 643 O O . LYS A 1 84 ? 0.151 -2.658 16.444 1.00 96.50 84 LYS A O 1
ATOM 648 N N . ALA A 1 85 ? 0.484 -3.266 14.306 1.00 95.62 85 ALA A N 1
ATOM 649 C CA . ALA A 1 85 ? 0.447 -1.917 13.754 1.00 95.62 85 ALA A CA 1
ATOM 650 C C . ALA A 1 85 ? -0.939 -1.261 13.859 1.00 95.62 85 ALA A C 1
ATOM 652 O O . ALA A 1 85 ? -1.004 -0.042 14.053 1.00 95.62 85 ALA A O 1
ATOM 653 N N . LEU A 1 86 ? -2.027 -2.044 13.833 1.00 94.56 86 LEU A N 1
ATOM 654 C CA . LEU A 1 86 ? -3.389 -1.544 14.087 1.00 94.56 86 LEU A CA 1
ATOM 655 C C . LEU A 1 86 ? -3.500 -0.810 15.433 1.00 94.56 86 LEU A C 1
ATOM 657 O O . LEU A 1 86 ? -4.146 0.232 15.518 1.00 94.56 86 LEU A O 1
ATOM 661 N N . GLY A 1 87 ? -2.805 -1.299 16.465 1.00 93.62 87 GLY A N 1
ATOM 662 C CA . GLY A 1 87 ? -2.778 -0.682 17.795 1.00 93.62 87 GLY A CA 1
ATOM 663 C C . GLY A 1 87 ? -1.866 0.545 17.928 1.00 93.62 87 GLY A C 1
ATOM 664 O O . GLY A 1 87 ? -1.739 1.093 19.021 1.00 93.62 87 GLY A O 1
ATOM 665 N N . SER A 1 88 ? -1.183 0.969 16.861 1.00 95.31 88 SER A N 1
ATOM 666 C CA . SER A 1 88 ? -0.310 2.149 16.896 1.00 95.31 88 SER A CA 1
ATOM 667 C C . SER A 1 88 ? -1.103 3.462 16.832 1.00 95.31 88 SER A C 1
ATOM 669 O O . SER A 1 88 ? -2.253 3.490 16.406 1.00 95.31 88 SER A O 1
ATOM 671 N N . ASN A 1 89 ? -0.469 4.586 17.177 1.00 94.31 89 ASN A N 1
ATOM 672 C CA . ASN A 1 89 ? -1.031 5.933 16.984 1.00 94.31 89 ASN A CA 1
ATOM 673 C C . ASN A 1 89 ? -0.662 6.538 15.616 1.00 94.31 89 ASN A C 1
ATOM 675 O O . ASN A 1 89 ? -0.683 7.758 15.459 1.00 94.31 89 ASN A O 1
ATOM 679 N N . ALA A 1 90 ? -0.260 5.709 14.647 1.00 95.06 90 ALA A N 1
ATOM 680 C CA . ALA A 1 90 ? 0.025 6.184 13.300 1.00 95.06 90 ALA A CA 1
ATOM 681 C C . ALA A 1 90 ? -1.260 6.672 12.621 1.00 95.06 90 ALA A C 1
ATOM 683 O O . ALA A 1 90 ? -2.314 6.044 12.797 1.00 95.06 90 ALA A O 1
ATOM 684 N N . ASP A 1 91 ? -1.151 7.763 11.859 1.00 93.19 91 ASP A N 1
ATOM 685 C CA . ASP A 1 91 ? -2.258 8.281 11.053 1.00 93.19 91 ASP A CA 1
ATOM 686 C C . ASP A 1 91 ? -2.477 7.416 9.795 1.00 93.19 91 ASP A C 1
ATOM 688 O O . ASP A 1 91 ? -3.614 7.210 9.378 1.00 93.19 91 ASP A O 1
ATOM 692 N N . SER A 1 92 ? -1.400 6.859 9.224 1.00 94.75 92 SER A N 1
ATOM 693 C CA . SER A 1 92 ? -1.451 5.927 8.090 1.00 94.75 92 SER A CA 1
ATOM 694 C C . SER A 1 92 ? -0.612 4.676 8.344 1.00 94.75 92 SER A C 1
ATOM 696 O O . SER A 1 92 ? 0.483 4.752 8.918 1.00 94.75 92 SER A O 1
ATOM 698 N N . LEU A 1 93 ? -1.113 3.528 7.886 1.00 96.69 93 LEU A N 1
ATOM 699 C CA . LEU A 1 93 ? -0.351 2.283 7.811 1.00 96.69 93 LEU A CA 1
ATOM 700 C C . LEU A 1 93 ? 0.016 2.005 6.356 1.00 96.69 93 LEU A C 1
ATOM 702 O O . LEU A 1 93 ? -0.864 1.904 5.507 1.00 96.69 93 LEU A O 1
ATOM 706 N N . ILE A 1 94 ? 1.314 1.866 6.090 1.00 97.25 94 ILE A N 1
ATOM 707 C CA . ILE A 1 94 ? 1.839 1.491 4.779 1.00 97.25 94 ILE A CA 1
ATOM 708 C C . ILE A 1 94 ? 2.127 -0.007 4.794 1.00 97.25 94 ILE A C 1
ATOM 710 O O . ILE A 1 94 ? 3.104 -0.453 5.399 1.00 97.25 94 ILE A O 1
ATOM 714 N N . LEU A 1 95 ? 1.269 -0.761 4.115 1.00 98.12 95 LEU A N 1
ATOM 715 C CA . LEU A 1 95 ? 1.434 -2.174 3.811 1.00 98.12 95 LEU A CA 1
ATOM 716 C C . LEU A 1 95 ? 2.479 -2.303 2.703 1.00 98.12 95 LEU A C 1
ATOM 718 O O . LEU A 1 95 ? 2.252 -1.915 1.557 1.00 98.12 95 LEU A O 1
ATOM 722 N N . ASP A 1 96 ? 3.664 -2.767 3.067 1.00 98.06 96 ASP A N 1
ATOM 723 C CA . ASP A 1 96 ? 4.838 -2.677 2.214 1.00 98.06 96 ASP A CA 1
ATOM 724 C C . ASP A 1 96 ? 5.079 -3.960 1.416 1.00 98.06 96 ASP A C 1
ATOM 726 O O . ASP A 1 96 ? 5.426 -4.993 1.996 1.00 98.06 96 ASP A O 1
ATOM 730 N N . LEU A 1 97 ? 4.924 -3.878 0.092 1.00 98.31 97 LEU A N 1
ATOM 731 C CA . LEU A 1 97 ? 5.212 -4.961 -0.850 1.00 98.31 97 LEU A CA 1
ATOM 732 C C . LEU A 1 97 ? 6.580 -4.810 -1.529 1.00 98.31 97 LEU A C 1
ATOM 734 O O . LEU A 1 97 ? 6.980 -5.724 -2.249 1.00 98.31 97 LEU A O 1
ATOM 738 N N . GLU A 1 98 ? 7.316 -3.712 -1.315 1.00 96.50 98 GLU A N 1
ATOM 739 C CA . GLU A 1 98 ? 8.611 -3.428 -1.955 1.00 96.50 98 GLU A CA 1
ATOM 740 C C . GLU A 1 98 ? 9.783 -3.979 -1.112 1.00 96.50 98 GLU A C 1
ATOM 742 O O . GLU A 1 98 ? 9.927 -5.194 -0.968 1.00 96.50 98 GLU A O 1
ATOM 747 N N . ASP A 1 99 ? 10.636 -3.115 -0.551 1.00 94.00 99 ASP A N 1
ATOM 748 C CA . ASP A 1 99 ? 11.926 -3.506 0.034 1.00 94.00 99 ASP A CA 1
ATOM 749 C C . ASP A 1 99 ? 11.799 -4.368 1.306 1.00 94.00 99 ASP A C 1
ATOM 751 O O . ASP A 1 99 ? 12.749 -5.055 1.682 1.00 94.00 99 ASP A O 1
ATOM 755 N N . ALA A 1 100 ? 10.647 -4.355 1.988 1.00 92.81 100 ALA A N 1
ATOM 756 C CA . ALA A 1 100 ? 10.427 -5.193 3.170 1.00 92.81 100 ALA A CA 1
ATOM 757 C C . ALA A 1 100 ? 10.066 -6.654 2.846 1.00 92.81 100 ALA A C 1
ATOM 759 O O . ALA A 1 100 ? 9.919 -7.464 3.768 1.00 92.81 100 ALA A O 1
ATOM 760 N N . VAL A 1 101 ? 9.912 -7.001 1.564 1.00 96.31 101 VAL A N 1
ATOM 761 C CA . VAL A 1 101 ? 9.524 -8.339 1.104 1.00 96.31 101 VAL A CA 1
ATOM 762 C C . VAL A 1 101 ? 10.580 -8.873 0.142 1.00 96.31 101 VAL A C 1
ATOM 764 O O . VAL A 1 101 ? 10.920 -8.228 -0.849 1.00 96.31 101 VAL A O 1
ATOM 767 N N . THR A 1 102 ? 11.096 -10.074 0.414 1.00 96.12 102 THR A N 1
ATOM 768 C CA . THR A 1 102 ? 12.056 -10.731 -0.483 1.00 96.12 102 THR A CA 1
ATOM 769 C C . THR A 1 102 ? 11.375 -11.154 -1.790 1.00 96.12 102 THR A C 1
ATOM 771 O O . THR A 1 102 ? 10.176 -11.445 -1.772 1.00 96.12 102 THR A O 1
ATOM 774 N N . PRO A 1 103 ? 12.100 -11.227 -2.923 1.00 96.69 103 PRO A N 1
ATOM 775 C CA . PRO A 1 103 ? 11.532 -11.608 -4.220 1.00 96.69 103 PRO A CA 1
ATOM 776 C C . PRO A 1 103 ? 10.691 -12.892 -4.196 1.00 96.69 103 PRO A C 1
ATOM 778 O O . PRO A 1 103 ? 9.619 -12.941 -4.793 1.00 96.69 103 PRO A O 1
ATOM 781 N N . GLU A 1 104 ? 11.129 -13.907 -3.451 1.00 97.38 104 GLU A N 1
ATOM 782 C CA . GLU A 1 104 ? 10.481 -15.224 -3.369 1.00 97.38 104 GLU A CA 1
ATOM 783 C C . GLU A 1 104 ? 9.157 -15.187 -2.596 1.00 97.38 104 GLU A C 1
ATOM 785 O O . GLU A 1 104 ? 8.347 -16.103 -2.710 1.00 97.38 104 GLU A O 1
ATOM 790 N N . ARG A 1 105 ? 8.939 -14.139 -1.792 1.00 97.38 105 ARG A N 1
ATOM 791 C CA . ARG A 1 105 ? 7.760 -13.978 -0.931 1.00 97.38 105 ARG A CA 1
ATOM 792 C C . ARG A 1 105 ? 6.779 -12.928 -1.444 1.00 97.38 105 ARG A C 1
ATOM 794 O O . ARG A 1 105 ? 5.792 -12.656 -0.768 1.00 97.38 105 ARG A O 1
ATOM 801 N N . LYS A 1 106 ? 7.023 -12.333 -2.616 1.00 97.50 106 LYS A N 1
ATOM 802 C CA . LYS A 1 106 ? 6.156 -11.289 -3.191 1.00 97.50 106 LYS A CA 1
ATOM 803 C C . LYS A 1 106 ? 4.727 -11.789 -3.382 1.00 97.50 106 LYS A C 1
ATOM 805 O O . LYS A 1 106 ? 3.789 -11.105 -2.993 1.00 97.50 106 LYS A O 1
ATOM 810 N N . ASP A 1 107 ? 4.564 -12.998 -3.907 1.00 97.81 107 ASP A N 1
ATOM 811 C CA . ASP A 1 107 ? 3.248 -13.586 -4.179 1.00 97.81 107 ASP A CA 1
ATOM 812 C C . ASP A 1 107 ? 2.465 -13.858 -2.890 1.00 97.81 107 ASP A C 1
ATOM 814 O O . ASP A 1 107 ? 1.299 -13.484 -2.775 1.00 97.81 107 ASP A O 1
ATOM 818 N N . GLU A 1 108 ? 3.135 -14.439 -1.891 1.00 97.88 108 GLU A N 1
ATOM 819 C CA . GLU A 1 108 ? 2.585 -14.652 -0.549 1.00 97.88 108 GLU A CA 1
ATOM 820 C C . GLU A 1 108 ? 2.170 -13.315 0.086 1.00 97.88 108 GLU A C 1
ATOM 822 O O . GLU A 1 108 ? 1.037 -13.161 0.539 1.00 97.88 108 GLU A O 1
ATOM 827 N N . ALA A 1 109 ? 3.063 -12.320 0.069 1.00 98.25 109 ALA A N 1
ATOM 828 C CA . ALA A 1 109 ? 2.814 -11.010 0.658 1.00 98.25 109 ALA A CA 1
ATOM 829 C C . ALA A 1 109 ? 1.650 -10.274 -0.018 1.00 98.25 109 ALA A C 1
ATOM 831 O O . ALA A 1 109 ? 0.857 -9.647 0.679 1.00 98.25 109 ALA A O 1
ATOM 832 N N . ARG A 1 110 ? 1.500 -10.374 -1.346 1.00 98.44 110 ARG A N 1
ATOM 833 C CA . ARG A 1 110 ? 0.350 -9.804 -2.066 1.00 98.44 110 ARG A CA 1
ATOM 834 C C . ARG A 1 110 ? -0.970 -10.403 -1.588 1.00 98.44 110 ARG A C 1
ATOM 836 O O . ARG A 1 110 ? -1.909 -9.655 -1.332 1.00 98.44 110 ARG A O 1
ATOM 843 N N . GLY A 1 111 ? -1.029 -11.726 -1.418 1.00 98.25 111 GLY A N 1
ATOM 844 C CA . GLY A 1 111 ? -2.215 -12.405 -0.887 1.00 98.25 111 GLY A CA 1
ATOM 845 C C . GLY A 1 111 ? -2.556 -11.968 0.540 1.00 98.25 111 GLY A C 1
ATOM 846 O O . GLY A 1 111 ? -3.721 -11.707 0.850 1.00 98.25 111 GLY A O 1
ATOM 847 N N . VAL A 1 112 ? -1.536 -11.816 1.390 1.00 98.31 112 VAL A N 1
ATOM 848 C CA . VAL A 1 112 ? -1.703 -11.289 2.752 1.00 98.31 112 VAL A CA 1
ATOM 849 C C . VAL A 1 112 ? -2.241 -9.859 2.712 1.00 98.31 112 VAL A C 1
ATOM 851 O O . VAL A 1 112 ? -3.289 -9.591 3.293 1.00 98.31 112 VAL A O 1
ATOM 854 N N . VAL A 1 113 ? -1.593 -8.949 1.981 1.00 98.44 113 VAL A N 1
ATOM 855 C CA . VAL A 1 113 ? -2.027 -7.545 1.876 1.00 98.44 113 VAL A CA 1
ATOM 856 C C . VAL A 1 113 ? -3.457 -7.433 1.343 1.00 98.44 113 VAL A C 1
ATOM 858 O O . VAL A 1 113 ? -4.244 -6.681 1.911 1.00 98.44 113 VAL A O 1
ATOM 861 N N . ALA A 1 114 ? -3.827 -8.201 0.315 1.00 98.31 114 ALA A N 1
ATOM 862 C CA . ALA A 1 114 ? -5.190 -8.218 -0.216 1.00 98.31 114 ALA A CA 1
ATOM 863 C C . ALA A 1 114 ? -6.224 -8.655 0.839 1.00 98.31 114 ALA A C 1
ATOM 865 O O . ALA A 1 114 ? -7.265 -8.015 0.987 1.00 98.31 114 ALA A O 1
ATOM 866 N N . SER A 1 115 ? -5.907 -9.695 1.617 1.00 98.06 115 SER A N 1
ATOM 867 C CA . SER A 1 115 ? -6.768 -10.170 2.711 1.00 98.06 115 SER A CA 1
ATOM 868 C C . SER A 1 115 ? -6.906 -9.106 3.804 1.00 98.06 115 SER A C 1
ATOM 870 O O . SER A 1 115 ? -8.007 -8.808 4.256 1.00 98.06 115 SER A O 1
ATOM 872 N N . TRP A 1 116 ? -5.805 -8.443 4.167 1.00 97.94 116 TRP A N 1
AT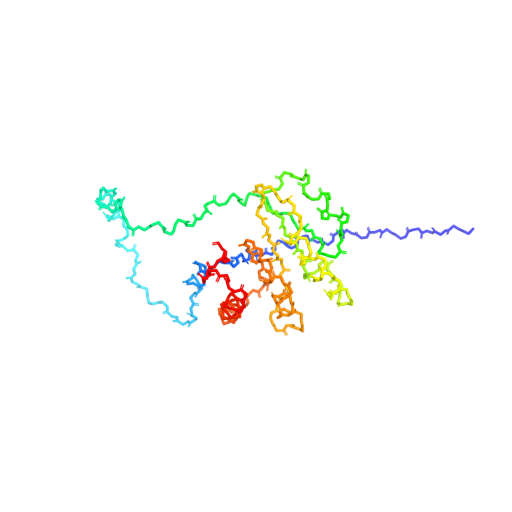OM 873 C CA . TRP A 1 116 ? -5.811 -7.340 5.130 1.00 97.94 116 TRP A CA 1
ATOM 874 C C . TRP A 1 116 ? -6.660 -6.155 4.671 1.00 97.94 116 TRP A C 1
ATOM 876 O O . TRP A 1 116 ? -7.416 -5.608 5.470 1.00 97.94 116 TRP A O 1
ATOM 886 N N . LEU A 1 117 ? -6.571 -5.764 3.398 1.00 97.38 117 LEU A N 1
ATOM 887 C CA . LEU A 1 117 ? -7.400 -4.691 2.843 1.00 97.38 117 LEU A CA 1
ATOM 888 C C . LEU A 1 117 ? -8.897 -5.032 2.880 1.00 97.38 117 LEU A C 1
ATOM 890 O O . LEU A 1 117 ? -9.713 -4.124 3.056 1.00 97.38 117 LEU A O 1
ATOM 894 N N . ALA A 1 118 ? -9.240 -6.313 2.718 1.00 97.12 118 ALA A N 1
ATOM 895 C CA . ALA A 1 118 ? -10.611 -6.811 2.725 1.00 97.12 118 ALA A CA 1
ATOM 896 C C . ALA A 1 118 ? -11.199 -6.994 4.132 1.00 97.12 118 ALA A C 1
ATOM 898 O O . ALA A 1 118 ? -12.385 -6.731 4.330 1.00 97.12 118 ALA A O 1
ATOM 899 N N . GLU A 1 119 ? -10.397 -7.450 5.093 1.00 96.62 119 GLU A N 1
ATOM 900 C CA . GLU A 1 119 ? -10.912 -8.001 6.353 1.00 96.62 119 GLU A CA 1
ATOM 901 C C . GLU A 1 119 ? -10.562 -7.171 7.591 1.00 96.62 119 GLU A C 1
ATOM 903 O O . GLU A 1 119 ? -11.283 -7.230 8.590 1.00 96.62 119 GLU A O 1
ATOM 908 N N . ALA A 1 120 ? -9.463 -6.411 7.569 1.00 96.12 120 ALA A N 1
ATOM 909 C CA . ALA A 1 120 ? -8.996 -5.716 8.762 1.00 96.12 120 ALA A CA 1
ATOM 910 C C . ALA A 1 120 ? -9.735 -4.390 8.998 1.00 96.12 120 ALA A C 1
ATOM 912 O O . ALA A 1 120 ? -9.974 -3.604 8.080 1.00 96.12 120 ALA A O 1
ATOM 913 N N . ASP A 1 121 ? -10.023 -4.099 10.268 1.00 95.38 121 ASP A N 1
ATOM 914 C CA . ASP A 1 121 ? -10.528 -2.797 10.700 1.00 95.38 121 ASP A CA 1
ATOM 915 C C . ASP A 1 121 ? -9.359 -1.851 11.014 1.00 95.38 121 ASP A C 1
ATOM 917 O O . ASP A 1 121 ? -8.673 -1.978 12.031 1.00 95.38 121 ASP A O 1
ATOM 921 N N . PHE A 1 122 ? -9.130 -0.888 10.123 1.00 94.06 122 PHE A N 1
ATOM 922 C CA . PHE A 1 122 ? -8.116 0.156 10.289 1.00 94.06 122 PHE A CA 1
ATOM 923 C C . PHE A 1 122 ? -8.616 1.345 11.128 1.00 94.0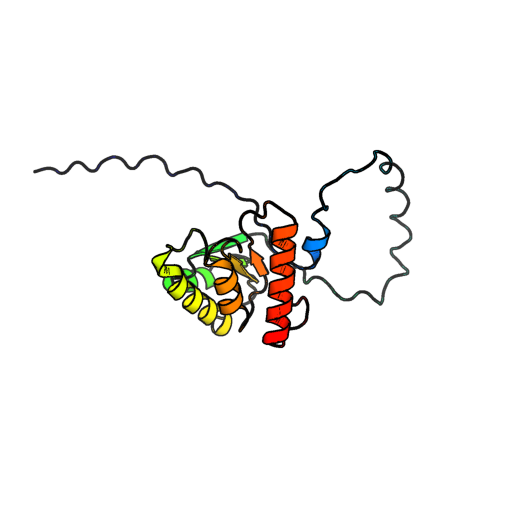6 122 PHE A C 1
ATOM 925 O O . PHE A 1 122 ? -7.838 2.255 11.440 1.00 94.06 122 PHE A O 1
ATOM 932 N N . GLY A 1 123 ? -9.895 1.360 11.513 1.00 92.62 123 GLY A N 1
ATOM 933 C CA . GLY A 1 123 ? -10.533 2.487 12.179 1.00 92.62 123 GLY A CA 1
ATOM 934 C C . GLY A 1 123 ? -10.406 3.767 11.352 1.00 92.62 123 GLY A C 1
ATOM 935 O O . GLY A 1 123 ? -10.773 3.816 10.185 1.00 92.62 123 GLY A O 1
ATOM 936 N N . ALA A 1 124 ? -9.858 4.820 11.962 1.00 90.75 124 ALA A N 1
ATOM 937 C CA . ALA A 1 124 ? -9.642 6.109 11.301 1.00 90.75 124 ALA A CA 1
ATOM 938 C C . ALA A 1 124 ? -8.303 6.212 10.541 1.00 90.75 124 ALA A C 1
ATOM 940 O O . ALA A 1 124 ? -7.967 7.297 10.064 1.00 90.75 124 ALA A O 1
ATOM 941 N N . LYS A 1 125 ? -7.503 5.138 10.486 1.00 92.62 125 LYS A N 1
ATOM 942 C CA . LYS A 1 125 ? -6.193 5.165 9.825 1.00 92.62 125 LYS A CA 1
ATOM 943 C C . LYS A 1 125 ? -6.353 5.069 8.318 1.00 92.62 125 LYS A C 1
ATOM 945 O O . LYS A 1 125 ? -7.142 4.271 7.826 1.00 92.62 125 LYS A O 1
ATOM 950 N N . GLU A 1 126 ? -5.532 5.818 7.600 1.00 93.81 126 GLU A N 1
ATOM 951 C CA . GLU A 1 126 ? -5.414 5.682 6.151 1.00 93.81 126 GLU A CA 1
ATOM 952 C C . GLU A 1 126 ? -4.700 4.368 5.793 1.00 93.81 126 GLU A C 1
ATOM 954 O O . GLU A 1 126 ? -3.584 4.109 6.272 1.00 93.81 126 GLU A O 1
ATOM 959 N N . LYS A 1 127 ? -5.337 3.557 4.942 1.00 94.69 127 LYS A N 1
ATOM 960 C CA . LYS A 1 127 ? -4.810 2.293 4.416 1.00 94.69 127 LYS A CA 1
ATOM 961 C C . LYS A 1 127 ? -3.960 2.585 3.191 1.00 94.69 127 LYS A C 1
ATOM 963 O O . LYS A 1 127 ? -4.490 2.916 2.135 1.00 94.69 127 LYS A O 1
ATOM 968 N N . THR A 1 128 ? -2.654 2.419 3.306 1.00 95.94 128 THR A N 1
ATOM 969 C CA . THR A 1 128 ? -1.736 2.714 2.208 1.00 95.94 128 THR A CA 1
ATOM 970 C C . THR A 1 128 ? -0.997 1.451 1.795 1.00 95.94 128 THR A C 1
ATOM 972 O O . THR A 1 128 ? -0.607 0.659 2.648 1.00 95.94 128 THR A O 1
ATOM 975 N N . VAL A 1 129 ? -0.755 1.262 0.500 1.00 97.62 129 VAL A N 1
ATOM 976 C CA . VAL A 1 129 ? 0.096 0.173 -0.007 1.00 97.62 129 VAL A CA 1
ATOM 977 C C . VAL A 1 129 ? 1.327 0.767 -0.674 1.00 97.62 129 VAL A C 1
ATOM 979 O O . VAL A 1 129 ? 1.201 1.617 -1.553 1.00 97.62 129 VAL A O 1
ATOM 982 N N . ARG A 1 130 ? 2.530 0.323 -0.294 1.00 97.75 130 ARG A N 1
ATOM 983 C CA . ARG A 1 130 ? 3.729 0.580 -1.104 1.00 97.75 130 ARG A CA 1
ATOM 984 C C . ARG A 1 130 ? 3.884 -0.547 -2.112 1.00 97.75 130 ARG A C 1
ATOM 986 O O . ARG A 1 130 ? 4.183 -1.672 -1.721 1.00 97.75 130 ARG A O 1
ATOM 993 N N . MET A 1 131 ? 3.676 -0.217 -3.381 1.00 96.81 131 MET A N 1
ATOM 994 C CA . MET A 1 131 ? 3.843 -1.137 -4.506 1.00 96.81 131 MET A CA 1
ATOM 995 C C . MET A 1 131 ? 5.308 -1.220 -4.944 1.00 96.81 131 MET A C 1
ATOM 997 O O . MET A 1 131 ? 6.111 -0.349 -4.610 1.00 96.81 131 MET A O 1
ATOM 1001 N N . ASN A 1 132 ? 5.649 -2.239 -5.725 1.00 96.56 132 ASN A N 1
ATOM 1002 C CA . ASN A 1 132 ? 6.890 -2.279 -6.491 1.00 96.56 132 ASN A CA 1
ATOM 1003 C C . ASN A 1 132 ? 6.773 -1.377 -7.740 1.00 96.56 132 ASN A C 1
ATOM 1005 O O . ASN A 1 132 ? 5.663 -1.138 -8.223 1.00 96.56 132 ASN A O 1
ATOM 1009 N N . PRO A 1 133 ? 7.894 -0.888 -8.302 1.00 93.31 133 PRO A N 1
ATOM 1010 C CA . PRO A 1 133 ? 7.871 -0.157 -9.568 1.00 93.31 133 PRO A CA 1
ATOM 1011 C C . PRO A 1 133 ? 7.226 -0.973 -10.706 1.00 93.31 133 PRO A C 1
ATOM 1013 O O . PRO A 1 133 ? 7.398 -2.194 -10.773 1.00 93.31 133 PRO A O 1
ATOM 1016 N N . LEU A 1 134 ? 6.512 -0.311 -11.627 1.00 91.31 134 LEU A N 1
ATOM 1017 C CA . LEU A 1 134 ? 5.833 -0.982 -12.751 1.00 91.31 134 LEU A CA 1
ATOM 1018 C C . LEU A 1 134 ? 6.784 -1.649 -13.756 1.00 91.31 134 LEU A C 1
ATOM 1020 O O . LEU A 1 134 ? 6.364 -2.552 -14.472 1.00 91.31 134 LEU A O 1
ATOM 1024 N N . ASP A 1 135 ? 8.045 -1.223 -13.827 1.00 89.00 135 ASP A N 1
ATOM 1025 C CA . ASP A 1 135 ? 9.069 -1.835 -14.683 1.00 89.00 135 ASP A CA 1
ATOM 1026 C C . ASP A 1 135 ? 9.683 -3.111 -14.074 1.00 89.00 135 ASP A C 1
ATOM 1028 O O . ASP A 1 135 ? 10.500 -3.781 -14.710 1.00 89.00 135 ASP A O 1
ATOM 1032 N N . THR A 1 136 ? 9.262 -3.490 -12.864 1.00 92.50 136 THR A N 1
ATOM 1033 C CA . THR A 1 136 ? 9.592 -4.782 -12.257 1.00 92.50 136 THR A CA 1
ATOM 1034 C C . THR A 1 136 ? 8.534 -5.841 -12.580 1.00 92.50 136 THR A C 1
ATOM 1036 O O . THR A 1 136 ? 7.379 -5.505 -12.847 1.00 92.50 136 THR A O 1
ATOM 1039 N N . PRO A 1 137 ? 8.860 -7.143 -12.458 1.00 95.81 137 PRO A N 1
ATOM 1040 C CA . PRO A 1 137 ? 7.875 -8.217 -12.618 1.00 95.81 137 PRO A CA 1
ATOM 1041 C C . PRO A 1 137 ? 6.710 -8.185 -11.612 1.00 95.81 137 PRO A C 1
ATOM 1043 O O . PRO A 1 137 ? 5.748 -8.929 -11.786 1.00 95.81 137 PRO A O 1
ATOM 1046 N N . TRP A 1 138 ? 6.796 -7.375 -10.549 1.00 97.44 138 TRP A N 1
ATOM 1047 C CA . TRP A 1 138 ? 5.846 -7.391 -9.433 1.00 97.44 138 TRP A CA 1
ATOM 1048 C C . TRP A 1 138 ? 4.838 -6.238 -9.461 1.00 97.44 138 TRP A C 1
ATOM 1050 O O . TRP A 1 138 ? 3.722 -6.421 -8.987 1.00 97.44 138 TRP A O 1
ATOM 1060 N N . GLY A 1 139 ? 5.184 -5.077 -10.031 1.00 95.38 139 GLY A N 1
ATOM 1061 C CA . GLY A 1 139 ? 4.387 -3.849 -9.882 1.00 95.38 139 GLY A CA 1
ATOM 1062 C C . GLY A 1 139 ? 2.941 -3.965 -10.380 1.00 95.38 139 GLY A C 1
ATOM 1063 O O . GLY A 1 139 ? 2.014 -3.587 -9.668 1.00 95.38 139 GLY A O 1
ATOM 1064 N N . PHE A 1 140 ? 2.724 -4.549 -11.564 1.00 96.19 140 PHE A N 1
ATOM 1065 C CA . PHE A 1 140 ? 1.368 -4.807 -12.073 1.00 96.19 140 PHE A CA 1
ATOM 1066 C C . PHE A 1 140 ? 0.602 -5.790 -11.186 1.00 96.19 140 PHE A C 1
ATOM 1068 O O . PHE A 1 140 ? -0.559 -5.567 -10.856 1.00 96.19 140 PHE A O 1
ATOM 1075 N N . ALA A 1 141 ? 1.276 -6.853 -10.751 1.00 97.88 141 ALA A N 1
ATOM 1076 C CA . ALA A 1 141 ? 0.674 -7.891 -9.932 1.00 97.88 141 ALA A CA 1
ATOM 1077 C C . ALA A 1 141 ? 0.307 -7.386 -8.522 1.00 97.88 141 ALA A C 1
ATOM 1079 O O . ALA A 1 141 ? -0.637 -7.903 -7.921 1.00 97.88 141 ALA A O 1
ATOM 1080 N N . ASP A 1 142 ? 1.030 -6.389 -7.995 1.00 98.12 142 ASP A N 1
ATOM 1081 C CA . ASP A 1 142 ? 0.682 -5.691 -6.753 1.00 98.12 142 ASP A CA 1
ATOM 1082 C C . ASP A 1 142 ? -0.644 -4.936 -6.905 1.00 98.12 142 ASP A C 1
ATOM 1084 O O . ASP A 1 142 ? -1.535 -5.098 -6.068 1.00 98.12 142 ASP A O 1
ATOM 1088 N N . LEU A 1 143 ? -0.797 -4.153 -7.982 1.00 96.94 143 LEU A N 1
ATOM 1089 C CA . LEU A 1 143 ? -2.028 -3.406 -8.263 1.00 96.94 143 LEU A CA 1
ATOM 1090 C C . LEU A 1 143 ? -3.215 -4.353 -8.474 1.00 96.94 143 LEU A C 1
ATOM 1092 O O . LEU A 1 143 ? -4.259 -4.183 -7.850 1.00 96.94 143 LEU A O 1
ATOM 1096 N N . GLU A 1 144 ? -3.053 -5.389 -9.297 1.00 97.19 144 GLU A N 1
ATOM 1097 C CA . GLU A 1 144 ? -4.115 -6.368 -9.560 1.00 97.19 144 GLU A CA 1
ATOM 1098 C C . GLU A 1 144 ? -4.589 -7.070 -8.282 1.00 97.19 144 GLU A C 1
ATOM 1100 O O . GLU A 1 144 ? -5.791 -7.225 -8.067 1.00 97.19 144 GLU A O 1
ATOM 1105 N N . ALA A 1 145 ? -3.657 -7.466 -7.410 1.00 97.50 145 ALA A N 1
ATOM 1106 C CA . ALA A 1 145 ? -3.993 -8.159 -6.169 1.00 97.50 145 ALA A CA 1
ATOM 1107 C C . ALA A 1 145 ? -4.731 -7.260 -5.167 1.00 97.50 145 ALA A C 1
ATOM 1109 O O . ALA A 1 145 ? -5.547 -7.748 -4.387 1.00 97.50 145 ALA A O 1
ATOM 1110 N N . THR A 1 146 ? -4.446 -5.958 -5.169 1.00 97.62 146 THR A N 1
ATOM 1111 C CA . THR A 1 146 ? -4.941 -5.027 -4.146 1.00 97.62 146 THR A CA 1
ATOM 1112 C C . THR A 1 146 ? -6.136 -4.192 -4.600 1.00 97.62 146 THR A C 1
ATOM 1114 O O . THR A 1 146 ? -6.865 -3.680 -3.758 1.00 97.62 146 THR A O 1
ATOM 1117 N N . MET A 1 147 ? -6.431 -4.116 -5.900 1.00 96.50 147 MET A N 1
ATOM 1118 C CA . MET A 1 147 ? -7.571 -3.344 -6.415 1.00 96.50 147 MET A CA 1
ATOM 1119 C C . MET A 1 147 ? -8.932 -4.043 -6.304 1.00 96.50 147 MET A C 1
ATOM 1121 O O . MET A 1 147 ? -9.952 -3.388 -6.505 1.00 96.50 147 MET A O 1
ATOM 1125 N N . ALA A 1 148 ? -8.996 -5.325 -5.930 1.00 94.00 148 ALA A N 1
ATOM 1126 C CA . ALA A 1 148 ? -10.274 -5.957 -5.585 1.00 94.00 148 ALA A CA 1
ATOM 1127 C C . ALA A 1 148 ? -10.929 -5.274 -4.368 1.00 94.00 148 ALA A C 1
ATOM 1129 O O . ALA A 1 148 ? -12.121 -4.966 -4.406 1.00 94.00 148 ALA A O 1
ATOM 1130 N N . THR A 1 149 ? -10.122 -4.952 -3.350 1.00 95.75 149 THR A N 1
ATOM 1131 C CA . THR A 1 149 ? -10.503 -4.091 -2.223 1.00 95.75 149 THR A CA 1
ATOM 1132 C C . THR A 1 149 ? -9.450 -2.997 -2.060 1.00 95.75 149 THR A C 1
ATOM 1134 O O . THR A 1 149 ? -8.436 -3.226 -1.403 1.00 95.75 149 THR A O 1
ATOM 1137 N N . PRO A 1 150 ? -9.659 -1.816 -2.660 1.00 95.31 150 PRO A N 1
ATOM 1138 C CA . PRO A 1 150 ? -8.590 -0.851 -2.843 1.00 95.31 150 PRO A CA 1
ATOM 1139 C C . PRO A 1 150 ? -8.079 -0.254 -1.520 1.00 95.31 150 PRO A C 1
ATOM 1141 O O . PRO A 1 150 ? -8.863 -0.052 -0.579 1.00 95.31 150 PRO A O 1
ATOM 1144 N N . PRO A 1 151 ? -6.775 0.077 -1.438 1.00 95.62 151 PRO A N 1
ATOM 1145 C CA . PRO A 1 151 ? -6.270 0.968 -0.401 1.00 95.62 151 PRO A CA 1
ATOM 1146 C C . PRO A 1 151 ? -6.805 2.394 -0.601 1.00 95.62 151 PRO A C 1
ATOM 1148 O O . PRO A 1 151 ? -7.292 2.744 -1.673 1.00 95.62 151 PRO A O 1
ATOM 1151 N N . ASP A 1 152 ? -6.675 3.241 0.420 1.00 93.12 152 ASP A N 1
ATOM 1152 C CA . ASP A 1 152 ? -6.952 4.675 0.285 1.00 93.12 152 ASP A CA 1
ATOM 1153 C C . ASP A 1 152 ? -5.940 5.351 -0.653 1.00 93.12 152 ASP A C 1
ATOM 1155 O O . ASP A 1 152 ? -6.276 6.318 -1.332 1.00 93.12 152 ASP A O 1
ATOM 1159 N N . ALA A 1 153 ? -4.700 4.847 -0.687 1.00 93.00 153 ALA A N 1
ATOM 1160 C CA . ALA A 1 153 ? -3.637 5.393 -1.516 1.00 93.00 153 ALA A CA 1
ATOM 1161 C C . ALA A 1 153 ? -2.504 4.391 -1.797 1.00 93.00 153 ALA A C 1
ATOM 1163 O O . ALA A 1 153 ? -2.263 3.453 -1.028 1.00 93.00 153 ALA A O 1
ATOM 1164 N N . TYR A 1 154 ? -1.743 4.649 -2.866 1.00 94.69 154 TYR A N 1
ATOM 1165 C CA . TYR A 1 154 ? -0.489 3.950 -3.158 1.00 94.69 154 TYR A CA 1
ATOM 1166 C C . TYR A 1 154 ? 0.727 4.839 -2.907 1.00 94.69 154 TYR A C 1
ATOM 1168 O O . TYR A 1 154 ? 0.746 6.021 -3.253 1.00 94.69 154 TYR A O 1
ATOM 1176 N N . VAL A 1 155 ? 1.782 4.242 -2.359 1.00 94.19 155 VAL A N 1
ATOM 1177 C CA . VAL A 1 155 ? 3.134 4.803 -2.360 1.00 94.19 155 VAL A CA 1
ATOM 1178 C C . VAL A 1 155 ? 3.878 4.238 -3.558 1.00 94.19 155 VAL A C 1
ATOM 1180 O O . VAL A 1 155 ? 4.111 3.030 -3.630 1.00 94.19 155 VAL A O 1
ATOM 1183 N N . VAL A 1 156 ? 4.271 5.126 -4.470 1.00 92.50 156 VAL A N 1
ATOM 1184 C CA . VAL A 1 156 ? 5.041 4.774 -5.667 1.00 92.50 156 VAL A CA 1
ATOM 1185 C C . VAL A 1 156 ? 6.530 4.961 -5.367 1.00 92.50 156 VAL A C 1
ATOM 1187 O O . VAL A 1 156 ? 6.956 6.092 -5.103 1.00 92.50 156 VAL A O 1
ATOM 1190 N N . PRO A 1 157 ? 7.347 3.894 -5.374 1.00 86.88 157 PRO A N 1
ATOM 1191 C CA . PRO A 1 157 ? 8.775 4.021 -5.129 1.00 86.88 157 PRO A CA 1
ATOM 1192 C C . PRO A 1 157 ? 9.476 4.657 -6.332 1.00 86.88 157 PRO A C 1
ATOM 1194 O O . PRO A 1 157 ? 9.385 4.160 -7.450 1.00 86.88 157 PRO A O 1
ATOM 1197 N N . LYS A 1 158 ? 10.212 5.746 -6.075 1.00 79.00 158 LYS A N 1
ATOM 1198 C CA . LYS A 1 158 ? 11.142 6.397 -7.019 1.00 79.00 158 LYS A CA 1
ATOM 1199 C C . LYS A 1 158 ? 10.546 6.635 -8.419 1.00 79.00 158 LYS A C 1
ATOM 1201 O O . LYS A 1 158 ? 11.050 6.095 -9.401 1.00 79.00 158 LYS A O 1
ATOM 1206 N N . PRO A 1 159 ? 9.490 7.454 -8.551 1.00 77.75 159 PRO A N 1
ATOM 1207 C CA . PRO A 1 159 ? 9.063 7.881 -9.874 1.00 77.75 159 PRO A CA 1
ATOM 1208 C C . PRO A 1 159 ? 10.163 8.753 -10.498 1.00 77.75 159 PRO A C 1
ATOM 1210 O O . PRO A 1 159 ? 10.343 9.909 -10.120 1.00 77.75 159 PRO A O 1
ATOM 1213 N N . GLU A 1 160 ? 10.921 8.187 -11.436 1.00 73.88 160 GLU A N 1
ATOM 1214 C CA . GLU A 1 160 ? 11.988 8.899 -12.155 1.00 73.88 160 GLU A CA 1
ATOM 1215 C C . GLU A 1 160 ? 11.418 9.830 -13.241 1.00 73.88 160 GLU A C 1
ATOM 1217 O O . GLU A 1 160 ? 12.034 10.830 -13.611 1.00 73.88 160 GLU A O 1
ATOM 1222 N N . THR A 1 161 ? 10.220 9.521 -13.755 1.00 76.62 161 THR A N 1
ATOM 1223 C CA . THR A 1 161 ? 9.564 10.268 -14.836 1.00 76.62 161 THR A CA 1
ATOM 1224 C C . THR A 1 161 ? 8.057 10.397 -14.610 1.00 76.62 161 THR A C 1
ATOM 1226 O O . THR A 1 161 ? 7.420 9.548 -13.984 1.00 76.62 161 THR A O 1
ATOM 1229 N N . GLY A 1 162 ? 7.458 11.449 -15.180 1.00 80.88 162 GLY A N 1
ATOM 1230 C CA . GLY A 1 162 ? 5.998 11.593 -15.222 1.00 80.88 162 GLY A CA 1
ATOM 1231 C C . GLY A 1 162 ? 5.311 10.494 -16.043 1.00 80.88 162 GLY A C 1
ATOM 1232 O O . GLY A 1 162 ? 4.169 10.148 -15.767 1.00 80.88 162 GLY A O 1
ATOM 1233 N N . GLU A 1 163 ? 6.012 9.885 -17.004 1.00 82.50 163 GLU A N 1
ATOM 1234 C CA . GLU A 1 163 ? 5.491 8.760 -17.792 1.00 82.50 163 GLU A CA 1
ATOM 1235 C C . GLU A 1 163 ? 5.208 7.532 -16.924 1.00 82.50 163 GLU A C 1
ATOM 1237 O O . GLU A 1 163 ? 4.169 6.898 -17.096 1.00 82.50 163 GLU A O 1
ATOM 1242 N N . GLY A 1 164 ? 6.077 7.234 -15.951 1.00 83.75 164 GLY A N 1
ATOM 1243 C CA . GLY A 1 164 ? 5.843 6.148 -14.998 1.00 83.75 164 GLY A CA 1
ATOM 1244 C C . GLY A 1 164 ? 4.585 6.379 -14.158 1.00 83.75 164 GLY A C 1
ATOM 1245 O O . GLY A 1 164 ? 3.785 5.466 -13.973 1.00 83.75 164 GLY A O 1
ATOM 1246 N N . LEU A 1 165 ? 4.358 7.619 -13.716 1.00 85.94 165 LEU A N 1
ATOM 1247 C CA . LEU A 1 165 ? 3.140 7.989 -12.989 1.00 85.94 165 LEU A CA 1
ATOM 1248 C C . LEU A 1 165 ? 1.889 7.912 -13.874 1.00 85.94 165 LEU A C 1
ATOM 1250 O O . LEU A 1 165 ? 0.858 7.429 -13.416 1.00 85.94 165 LEU A O 1
ATOM 1254 N N . ASN A 1 166 ? 1.981 8.318 -15.142 1.00 87.75 166 ASN A N 1
ATOM 1255 C CA . ASN A 1 166 ? 0.877 8.189 -16.097 1.00 87.75 166 ASN A CA 1
ATOM 1256 C C . ASN A 1 166 ? 0.541 6.721 -16.390 1.00 87.75 166 ASN A C 1
ATOM 1258 O O . ASN A 1 166 ? -0.630 6.377 -16.522 1.00 87.75 166 ASN A O 1
ATOM 1262 N N . ALA A 1 167 ? 1.543 5.843 -16.478 1.00 89.50 167 ALA A N 1
ATOM 1263 C CA . ALA A 1 167 ? 1.312 4.411 -16.651 1.00 89.50 167 ALA A CA 1
ATOM 1264 C C . ALA A 1 167 ? 0.552 3.816 -15.454 1.00 89.50 167 ALA A C 1
ATOM 1266 O O . ALA A 1 167 ? -0.375 3.031 -15.648 1.00 89.50 167 ALA A O 1
ATOM 1267 N N . ILE A 1 168 ? 0.887 4.247 -14.233 1.00 91.19 168 ILE A N 1
ATOM 1268 C CA . ILE A 1 168 ? 0.149 3.882 -13.016 1.00 91.19 168 ILE A CA 1
ATOM 1269 C C . ILE A 1 168 ? -1.285 4.425 -13.067 1.00 91.19 168 ILE A C 1
ATOM 1271 O O . ILE A 1 168 ? -2.214 3.664 -12.822 1.00 91.19 168 ILE A O 1
ATOM 1275 N N . AS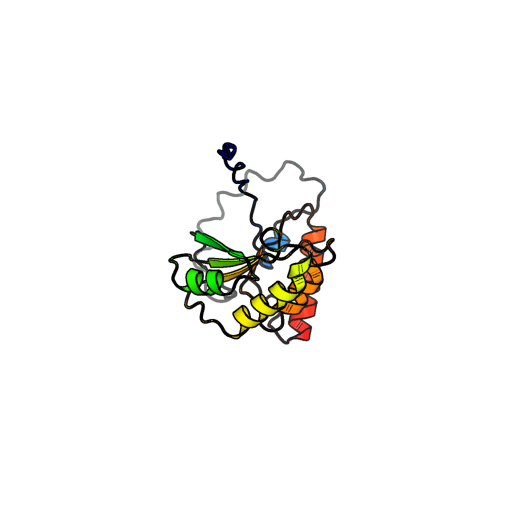P A 1 169 ? -1.486 5.694 -13.441 1.00 90.81 169 ASP A N 1
ATOM 1276 C CA . ASP A 1 169 ? -2.818 6.315 -13.571 1.00 90.81 169 ASP A CA 1
ATOM 1277 C C . ASP A 1 169 ? -3.724 5.548 -14.547 1.00 90.81 169 ASP A C 1
ATOM 1279 O O . ASP A 1 169 ? -4.882 5.247 -14.245 1.00 90.81 169 ASP A O 1
ATOM 1283 N N . VAL A 1 170 ? -3.179 5.186 -15.712 1.00 92.38 170 VAL A N 1
ATOM 1284 C CA . VAL A 1 170 ? -3.883 4.410 -16.742 1.00 92.38 170 VAL A CA 1
ATOM 1285 C C . VAL A 1 170 ? -4.261 3.026 -16.221 1.00 92.38 170 VAL A C 1
ATOM 1287 O O . VAL A 1 170 ? -5.393 2.580 -16.437 1.00 92.38 170 VAL A O 1
ATOM 1290 N N . GLU A 1 171 ? -3.338 2.358 -15.532 1.00 93.81 171 GLU A N 1
ATOM 1291 C CA . GLU A 1 171 ? -3.563 1.013 -15.013 1.00 93.81 171 GLU A CA 1
ATOM 1292 C C . GLU A 1 171 ? -4.563 1.001 -13.851 1.00 93.81 171 GLU A C 1
ATOM 1294 O O . GLU A 1 171 ? -5.504 0.206 -13.857 1.00 93.81 171 GLU A O 1
ATOM 1299 N N . LEU A 1 172 ? -4.454 1.944 -12.912 1.00 93.38 172 LEU A N 1
ATOM 1300 C CA . LEU A 1 172 ? -5.445 2.137 -11.852 1.00 93.38 172 LEU A CA 1
ATOM 1301 C C . LEU A 1 172 ? -6.822 2.438 -12.440 1.00 93.38 172 LEU A C 1
ATOM 1303 O O . LEU A 1 172 ? -7.787 1.771 -12.083 1.00 93.38 172 LEU A O 1
ATOM 1307 N N . SER A 1 173 ? -6.914 3.335 -13.425 1.00 92.38 173 SER A N 1
ATOM 1308 C CA . SER A 1 173 ? -8.179 3.641 -14.106 1.00 92.38 173 SER A CA 1
ATOM 1309 C C . SER A 1 173 ? -8.794 2.403 -14.774 1.00 92.38 173 SER A C 1
ATOM 1311 O O . SER A 1 173 ? -10.019 2.258 -14.846 1.00 92.38 173 SER A O 1
ATOM 1313 N N . ARG A 1 174 ? -7.963 1.499 -15.314 1.00 95.25 174 ARG A N 1
ATOM 1314 C CA . ARG A 1 174 ? -8.414 0.221 -15.883 1.00 95.25 174 ARG A CA 1
ATOM 1315 C C . ARG A 1 174 ? -8.963 -0.703 -14.796 1.00 95.25 174 ARG A C 1
ATOM 1317 O O . ARG A 1 174 ? -10.034 -1.277 -15.000 1.00 95.25 174 ARG A O 1
ATOM 1324 N N . LEU A 1 175 ? -8.258 -0.828 -13.675 1.00 95.44 175 LEU A N 1
ATOM 1325 C CA . LEU A 1 175 ? -8.642 -1.678 -12.546 1.00 95.44 175 LEU A CA 1
ATOM 1326 C C . LEU A 1 175 ? -9.881 -1.152 -11.812 1.00 95.44 175 LEU A C 1
ATOM 1328 O O . LEU A 1 175 ? -10.762 -1.940 -11.477 1.00 95.44 175 LEU A O 1
ATOM 1332 N N . GLU A 1 176 ? -10.016 0.163 -11.647 1.00 93.50 176 GLU A N 1
ATOM 1333 C CA . GLU A 1 176 ? -11.230 0.795 -11.122 1.00 93.50 176 GLU A CA 1
ATOM 1334 C C . GLU A 1 176 ? -12.452 0.394 -11.953 1.00 93.50 176 GLU A C 1
ATOM 1336 O O . GLU A 1 176 ? -13.438 -0.097 -11.408 1.00 93.50 176 GLU A O 1
ATOM 1341 N N . ARG A 1 177 ? -12.365 0.496 -13.288 1.00 94.75 177 ARG A N 1
ATOM 1342 C CA . ARG A 1 177 ? -13.447 0.048 -14.183 1.00 94.75 177 ARG A CA 1
ATOM 1343 C C .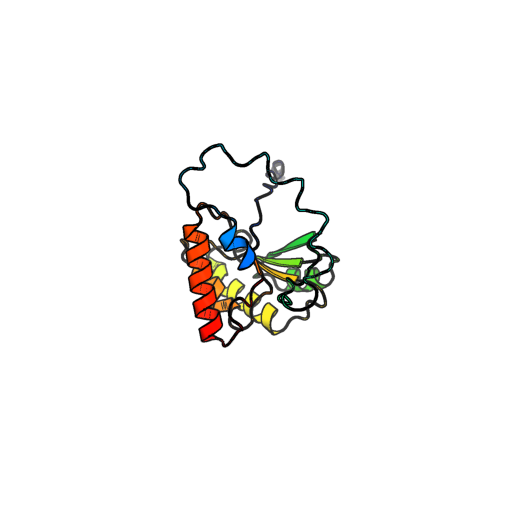 ARG A 1 177 ? -13.705 -1.453 -14.091 1.00 94.75 177 ARG A C 1
ATOM 1345 O O . ARG A 1 177 ? -14.861 -1.861 -14.139 1.00 94.75 177 ARG A O 1
ATOM 1352 N N . LEU A 1 178 ? -12.649 -2.261 -13.993 1.00 95.81 178 LEU A N 1
ATOM 1353 C CA . LEU A 1 178 ? -12.760 -3.717 -13.905 1.00 95.81 178 LEU A CA 1
ATOM 1354 C C . LEU A 1 178 ? -13.510 -4.155 -12.640 1.00 95.81 178 LEU A C 1
ATOM 1356 O O . LEU A 1 178 ? -14.339 -5.059 -12.709 1.00 95.81 178 LEU A O 1
ATOM 1360 N N . HIS A 1 179 ? -13.230 -3.509 -11.509 1.00 93.44 179 HIS A N 1
ATOM 1361 C CA . HIS A 1 179 ? -13.818 -3.838 -10.210 1.00 93.44 179 HIS A CA 1
ATOM 1362 C C . HIS A 1 179 ? -15.062 -3.004 -9.860 1.00 93.44 179 HIS A C 1
ATOM 1364 O O . HIS A 1 179 ? -15.707 -3.271 -8.849 1.00 93.44 179 HIS A O 1
ATOM 1370 N N . GLY A 1 180 ? -15.439 -2.032 -10.698 1.00 92.81 180 GLY A N 1
ATOM 1371 C CA . GLY A 1 180 ? -16.608 -1.175 -10.482 1.00 92.81 180 GLY A CA 1
ATOM 1372 C C . GLY A 1 180 ? -16.401 -0.078 -9.433 1.00 92.81 180 GLY A C 1
ATOM 1373 O O . GLY A 1 180 ? -17.380 0.421 -8.877 1.00 92.81 180 GLY A O 1
ATOM 1374 N N . HIS A 1 181 ? -15.151 0.302 -9.157 1.00 90.19 181 HIS A N 1
ATOM 1375 C CA . HIS A 1 181 ? -14.831 1.413 -8.260 1.00 90.19 181 HIS A CA 1
ATOM 1376 C C . HIS A 1 181 ? -15.110 2.764 -8.933 1.00 90.19 181 HIS A C 1
ATOM 1378 O O . HIS A 1 181 ? -15.064 2.862 -10.166 1.00 90.19 181 HIS A O 1
ATOM 1384 N N . PRO A 1 182 ? -15.387 3.828 -8.155 1.00 85.94 182 PRO A N 1
ATOM 1385 C CA . PRO A 1 182 ? -15.450 5.181 -8.691 1.00 85.94 182 PRO A CA 1
ATOM 1386 C C . PRO A 1 182 ? -14.170 5.517 -9.456 1.00 85.94 182 PRO A C 1
ATOM 1388 O O . PRO A 1 182 ? -13.076 5.219 -8.988 1.00 85.94 182 PRO A O 1
ATOM 1391 N N . HIS A 1 183 ? -14.314 6.156 -10.617 1.00 78.38 183 HIS A N 1
ATOM 1392 C CA . HIS A 1 183 ? -13.162 6.668 -11.348 1.00 78.38 183 HIS A CA 1
ATOM 1393 C C . HIS A 1 183 ? -12.460 7.724 -10.499 1.00 78.38 183 HIS A C 1
ATOM 1395 O O . HIS A 1 183 ? -13.105 8.685 -10.064 1.00 78.38 183 HIS A O 1
ATOM 1401 N N . ARG A 1 184 ? -11.152 7.565 -10.316 1.00 76.94 184 ARG A N 1
ATOM 1402 C CA . ARG A 1 184 ? -10.351 8.378 -9.401 1.00 76.94 184 ARG A CA 1
ATOM 1403 C C . ARG A 1 184 ? -10.736 8.223 -7.937 1.00 76.94 184 ARG A C 1
ATOM 1405 O O . ARG A 1 184 ? -10.794 9.204 -7.200 1.00 76.94 184 ARG A O 1
ATOM 1412 N N . GLY A 1 185 ? -11.044 6.992 -7.541 1.00 74.69 185 GLY A N 1
ATOM 1413 C CA . GLY A 1 185 ? -11.419 6.646 -6.173 1.00 74.69 185 GLY A CA 1
ATOM 1414 C C . GLY A 1 185 ? -10.224 6.509 -5.228 1.00 74.69 185 GLY A C 1
ATOM 1415 O O . GLY A 1 185 ? -10.413 6.547 -4.013 1.00 74.69 185 GLY A O 1
ATOM 1416 N N . ILE A 1 186 ? -9.014 6.350 -5.772 1.00 78.88 186 ILE A N 1
ATOM 1417 C CA . ILE A 1 186 ? -7.767 6.273 -5.003 1.00 78.88 186 ILE A CA 1
ATOM 1418 C C . ILE A 1 186 ? -7.172 7.680 -4.842 1.00 78.88 186 ILE A C 1
ATOM 1420 O O . ILE A 1 186 ? -6.790 8.303 -5.836 1.00 78.88 186 ILE A O 1
ATOM 1424 N N . GLY A 1 187 ? -7.065 8.162 -3.597 1.00 57.53 187 GLY A N 1
ATOM 1425 C CA . GLY A 1 187 ? -6.682 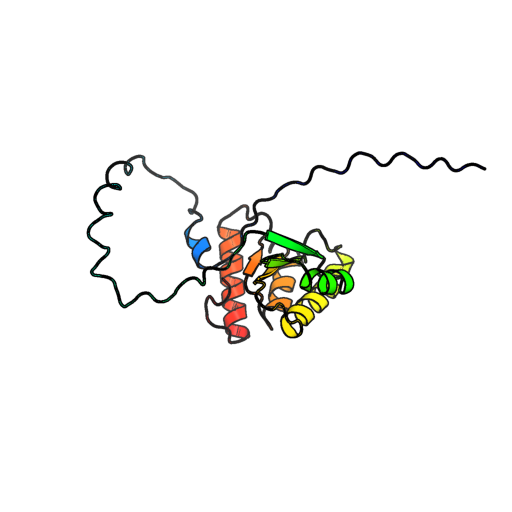9.544 -3.259 1.00 57.53 187 GLY A CA 1
ATOM 1426 C C . GLY A 1 187 ? -7.754 10.294 -2.476 1.00 57.53 187 GLY A C 1
ATOM 1427 O O . GLY A 1 187 ? -8.615 10.930 -3.116 1.00 57.53 187 GLY A O 1
#

Secondary structure (DSSP, 8-state):
---PPPPPPPPPP------EEE-HHHHTTSPPSS---S--SSSSSSTTSSSSSS--SS----------S-EEEEETT-HHHHHHHHTS--SEEEEE-STTS-GGGHHHHHHHHHHHHHH---TTSEEEEEPPPTTSTTHHHHHHHHTTS--SEEEES---SHHHHHHHHHHHHHHHHHHTPPTT---

Sequence (187 aa):
MDRAIAPMGPPAPFKSQPVVLFDHANVDRFPASHGIPRAVSAARETARRDLSVAFGKELTNHAVTRLRRSLHFVPGGNDRMLAKALGSNADSLILDLEDAVTPERKDEARGVVASWLAEADFGAKEKTVRMNPLDTPWGFADLEATMATPPDAYVVPKPETGEGLNAIDVELSRLERLHGHPHRGIG